Protein AF-A0A9W7XGB7-F1 (afdb_monomer)

Sequence (335 aa):
MNIAQPVNSKVTGVSFTFYDPSEVRRMSVKQVVNPVLLDSLGNPTKGGLYDPAMGPFTKNHLCGTCSLSYFNCPGHFGHIELPTPVVNPMMFDALYRFLQGCCPYCHKFTFNRVTAARFIAKFRLLEYGLVKEANDLDDLLPKTQSTITDPETGEVIMAIDDNHGIDSDEDMGDEAKEVVERVGQDIDGGKKAGTESSDQYIDRINRFVEKKLSTVERSTYKVTMVNDARRQLIKSLISRSRNQSCQNCRGPVPKLRRDGYLKIFREPLTRKQQAVQQSKGLSYADVLHLDMAQFVKQSKEKQQQQQKQKQKQQDELSSDDSDSESSEDEDMEES

Secondary structure (DSSP, 8-state):
--TTS------------PPPHHHHHHH-SEE------B-TTSPBPTTSTT-GGG--SSTTPPPTTT---TTT-----EE---SS----GGGHHHHHHHHHHB-TTT-SBSS-HHHHHHHHHHHHHHHTT-HHHHHTHHHHS-----EEE-TTT--EEEE--TTS-S--TT---HHHHHHHHHHTT--SS---TT---HHHHHHHHHHHHHHHHTTS----S--HHHHHHHHHHHHHHHHHH--SB-TTT-PBPPPEEEETTTEEEEPPPPHHHHHHHHHTT-----HHHHHHHHHHHHHHHHHHHHHHHHHHHHHHHHSSSSS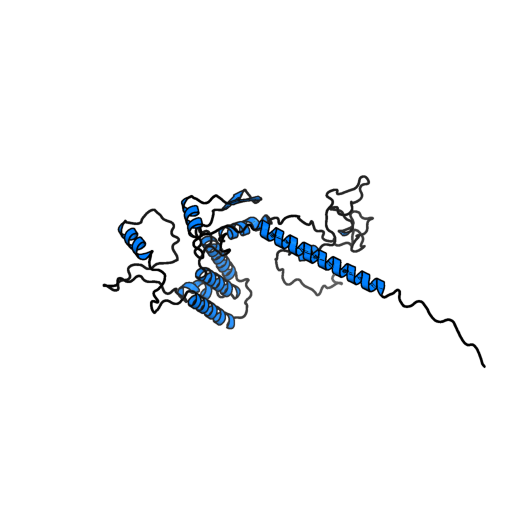------------

Mean predicted aligned error: 14.89 Å

Structure (mmCIF, N/CA/C/O backbone):
data_AF-A0A9W7XGB7-F1
#
_entry.id   AF-A0A9W7XGB7-F1
#
loop_
_atom_site.group_PDB
_atom_site.id
_atom_site.type_symbol
_atom_site.label_atom_id
_atom_site.label_alt_id
_atom_site.label_comp_id
_atom_site.label_asym_id
_atom_site.label_entity_id
_atom_site.label_seq_id
_atom_site.pdbx_PDB_ins_code
_atom_site.Cartn_x
_atom_site.Cartn_y
_atom_site.Cartn_z
_atom_site.occupancy
_atom_site.B_iso_or_equiv
_atom_site.auth_seq_id
_atom_site.auth_comp_id
_atom_site.auth_asym_id
_atom_site.auth_atom_id
_atom_site.pdbx_PDB_model_num
ATOM 1 N N . MET A 1 1 ? 17.969 22.332 -26.485 1.00 74.38 1 MET A N 1
ATOM 2 C CA . MET A 1 1 ? 16.561 22.778 -26.556 1.00 74.38 1 MET A CA 1
ATOM 3 C C . MET A 1 1 ? 16.412 23.537 -27.864 1.00 74.38 1 MET A C 1
ATOM 5 O O . MET A 1 1 ? 17.122 24.515 -28.048 1.00 74.38 1 MET A O 1
ATOM 9 N N . ASN A 1 2 ? 15.627 23.018 -28.808 1.00 90.56 2 ASN A N 1
ATOM 10 C CA . ASN A 1 2 ? 15.510 23.592 -30.149 1.00 90.56 2 ASN A CA 1
ATOM 11 C C . ASN A 1 2 ? 14.294 24.527 -30.200 1.00 90.56 2 ASN A C 1
ATOM 13 O O . ASN A 1 2 ? 13.165 24.057 -30.111 1.00 90.56 2 ASN A O 1
ATOM 17 N N . ILE A 1 3 ? 14.522 25.835 -30.341 1.00 92.81 3 ILE A N 1
ATOM 18 C CA . ILE A 1 3 ? 13.448 26.842 -30.395 1.00 92.81 3 ILE A CA 1
ATOM 19 C C . ILE A 1 3 ? 12.524 26.675 -31.611 1.00 92.81 3 ILE A C 1
ATOM 21 O O . ILE A 1 3 ? 11.385 27.123 -31.570 1.00 92.81 3 ILE A O 1
ATOM 25 N N . ALA A 1 4 ? 12.985 25.993 -32.666 1.00 95.81 4 ALA A N 1
ATOM 26 C CA . ALA A 1 4 ? 12.184 25.705 -33.854 1.00 95.81 4 ALA A CA 1
ATOM 27 C C . ALA A 1 4 ? 11.207 24.528 -33.662 1.00 95.81 4 ALA A C 1
ATOM 29 O O . ALA A 1 4 ? 10.370 24.284 -34.525 1.00 95.81 4 ALA A O 1
ATOM 30 N N . GLN A 1 5 ? 11.304 23.789 -32.550 1.00 93.06 5 GLN A N 1
ATOM 31 C CA . GLN A 1 5 ? 10.426 22.661 -32.229 1.00 93.06 5 GLN A CA 1
ATOM 32 C C . GLN A 1 5 ? 9.762 22.875 -30.860 1.00 93.06 5 GLN A C 1
ATOM 34 O O . GLN A 1 5 ? 10.231 22.335 -29.852 1.00 93.06 5 GLN A O 1
ATOM 39 N N . PRO A 1 6 ? 8.684 23.680 -30.793 1.00 93.69 6 PRO A N 1
ATOM 40 C CA . PRO A 1 6 ? 7.951 23.883 -29.551 1.00 93.69 6 PRO A CA 1
ATOM 41 C C . PRO A 1 6 ? 7.187 22.611 -29.152 1.00 93.69 6 PRO A C 1
ATOM 43 O O . PRO A 1 6 ? 6.547 21.963 -29.979 1.00 93.69 6 PRO A O 1
ATOM 46 N N . VAL A 1 7 ? 7.230 22.266 -27.863 1.00 93.69 7 VAL A N 1
ATOM 47 C CA . VAL A 1 7 ? 6.447 21.165 -27.282 1.00 93.69 7 VAL A CA 1
ATOM 48 C C . VAL A 1 7 ? 5.264 21.763 -26.526 1.00 93.69 7 VAL A C 1
ATOM 50 O O . VAL A 1 7 ? 5.452 22.451 -25.525 1.00 93.69 7 VAL A O 1
ATOM 53 N N . ASN A 1 8 ? 4.046 21.495 -26.998 1.00 93.50 8 ASN A N 1
ATOM 54 C CA . ASN A 1 8 ? 2.818 22.054 -26.415 1.00 93.50 8 ASN A CA 1
ATOM 55 C C . ASN A 1 8 ? 2.364 21.315 -25.146 1.00 93.50 8 ASN A C 1
ATOM 57 O O . ASN A 1 8 ? 1.664 21.876 -24.305 1.00 93.50 8 ASN A O 1
ATOM 61 N N . SER A 1 9 ? 2.755 20.049 -24.997 1.00 95.00 9 SER A N 1
ATOM 62 C CA . SER A 1 9 ? 2.400 19.233 -23.838 1.00 95.00 9 SER A CA 1
ATOM 63 C C . SER A 1 9 ? 3.354 19.492 -22.675 1.00 95.00 9 SER A C 1
ATOM 65 O O . SER A 1 9 ? 4.572 19.405 -22.820 1.00 95.00 9 SER A O 1
ATOM 67 N N . LYS A 1 10 ? 2.794 19.752 -21.490 1.00 94.62 10 LYS A N 1
ATOM 68 C CA . LYS A 1 10 ? 3.550 19.924 -20.246 1.00 94.62 10 LYS A CA 1
ATOM 69 C C . LYS A 1 10 ? 3.052 18.951 -19.185 1.00 94.62 10 LYS A C 1
ATOM 71 O O . LYS A 1 10 ? 1.851 18.811 -18.976 1.00 94.62 10 LYS A O 1
ATOM 76 N N . VAL A 1 11 ? 3.986 18.329 -18.470 1.00 95.31 11 VAL A N 1
ATOM 77 C CA . VAL A 1 11 ? 3.676 17.507 -17.294 1.00 95.31 11 VAL A CA 1
ATOM 78 C C . VAL A 1 11 ? 3.204 18.419 -16.158 1.00 95.31 11 VAL A C 1
ATOM 80 O O . VAL A 1 11 ? 3.945 19.293 -15.707 1.00 95.31 11 VAL A O 1
ATOM 83 N N . THR A 1 12 ? 1.961 18.235 -15.707 1.00 94.81 12 THR A N 1
ATOM 84 C CA . THR A 1 12 ? 1.329 19.042 -14.644 1.00 94.81 12 THR A CA 1
ATOM 85 C C . THR A 1 12 ? 1.475 18.421 -13.255 1.00 94.81 12 THR A C 1
ATOM 87 O O . THR A 1 12 ? 1.515 19.136 -12.255 1.00 94.81 12 THR A O 1
ATOM 90 N N . GLY A 1 13 ? 1.587 17.096 -13.175 1.00 92.25 13 GLY A N 1
ATOM 91 C CA . GLY A 1 13 ? 1.724 16.362 -11.926 1.00 92.25 13 GLY A CA 1
ATOM 92 C C . GLY A 1 13 ? 2.141 14.915 -12.158 1.00 92.25 13 GLY A C 1
ATOM 93 O O . GLY A 1 13 ? 2.096 14.415 -13.278 1.00 92.25 13 GLY A O 1
ATOM 94 N N . VAL A 1 14 ? 2.555 14.256 -11.077 1.00 93.12 14 VAL A N 1
ATOM 95 C CA . VAL A 1 14 ? 2.961 12.847 -11.068 1.00 93.12 14 VAL A CA 1
ATOM 96 C C . VAL A 1 14 ? 2.233 12.145 -9.926 1.00 93.12 14 VAL A C 1
ATOM 98 O O . VAL A 1 14 ? 2.192 12.657 -8.803 1.00 93.12 14 VAL A O 1
ATOM 101 N N . SER A 1 15 ? 1.648 10.987 -10.217 1.00 92.75 15 SER A N 1
ATOM 102 C CA . SER A 1 15 ? 1.027 10.095 -9.237 1.00 92.75 15 SER A CA 1
ATOM 103 C C . SER A 1 15 ? 1.918 8.885 -8.990 1.00 92.75 15 SER A C 1
ATOM 105 O O . SER A 1 15 ? 2.445 8.301 -9.934 1.00 92.75 15 SER A O 1
ATOM 107 N N . PHE A 1 16 ? 2.044 8.483 -7.729 1.00 93.31 16 PHE A N 1
ATOM 108 C CA . PHE A 1 16 ? 2.793 7.292 -7.341 1.00 93.31 16 PHE A CA 1
ATOM 109 C C . PHE A 1 16 ? 1.816 6.164 -7.019 1.00 93.31 16 PHE A C 1
ATOM 111 O O . PHE A 1 16 ? 0.900 6.347 -6.217 1.00 93.31 16 PHE A O 1
ATOM 118 N N . THR A 1 17 ? 2.026 5.006 -7.635 1.00 93.56 17 THR A N 1
ATOM 119 C CA . THR A 1 17 ? 1.291 3.767 -7.373 1.00 93.56 17 THR A CA 1
ATOM 120 C C . THR A 1 17 ? 2.238 2.578 -7.511 1.00 93.56 17 THR A C 1
ATOM 122 O O . THR A 1 17 ? 3.344 2.716 -8.037 1.00 93.56 17 THR A O 1
ATOM 125 N N . PHE A 1 18 ? 1.815 1.417 -7.021 1.00 91.94 18 PHE A N 1
ATOM 126 C CA . PHE A 1 18 ? 2.471 0.150 -7.325 1.00 91.94 18 PHE A CA 1
ATOM 127 C C . PHE A 1 18 ? 1.935 -0.397 -8.643 1.00 91.94 18 PHE A C 1
ATOM 129 O O . PHE A 1 18 ? 0.762 -0.191 -8.954 1.00 91.94 18 PHE A O 1
ATOM 136 N N . TYR A 1 19 ? 2.790 -1.096 -9.386 1.00 93.38 19 TYR A N 1
ATOM 137 C CA . TYR A 1 19 ? 2.362 -1.837 -10.563 1.00 93.38 19 TYR A CA 1
ATOM 138 C C . TYR A 1 19 ? 1.625 -3.106 -10.152 1.00 93.38 19 TYR A C 1
ATOM 140 O O . TYR A 1 19 ? 2.116 -3.876 -9.322 1.00 93.38 19 TYR A O 1
ATOM 148 N N . ASP A 1 20 ? 0.479 -3.346 -10.777 1.00 92.94 20 ASP A N 1
ATOM 149 C CA . ASP A 1 20 ? -0.200 -4.634 -10.693 1.00 92.94 20 ASP A CA 1
ATOM 150 C C . ASP A 1 20 ? 0.526 -5.685 -11.563 1.00 92.94 20 ASP A C 1
ATOM 152 O O . ASP A 1 20 ? 1.057 -5.342 -12.628 1.00 92.94 20 ASP A O 1
ATOM 156 N N . PRO A 1 21 ? 0.544 -6.984 -11.198 1.00 91.81 21 PRO A N 1
ATOM 157 C CA . PRO A 1 21 ? 1.151 -8.016 -12.038 1.00 91.81 21 PRO A CA 1
ATOM 158 C C . PRO A 1 21 ? 0.598 -8.050 -13.470 1.00 91.81 21 PRO A C 1
ATOM 160 O O . PRO A 1 21 ? 1.315 -8.401 -14.405 1.00 91.81 21 PRO A O 1
ATOM 163 N N . SER A 1 22 ? -0.671 -7.685 -13.678 1.00 92.88 22 SER A N 1
ATOM 164 C CA . SER A 1 22 ? -1.247 -7.582 -15.021 1.00 92.88 22 SER A CA 1
ATOM 165 C C . SER A 1 22 ? -0.679 -6.401 -15.815 1.00 92.88 22 SER A C 1
ATOM 167 O O . SER A 1 22 ? -0.464 -6.531 -17.017 1.00 92.88 22 SER A O 1
ATOM 169 N N . GLU A 1 23 ? -0.401 -5.268 -15.165 1.00 94.31 23 GLU A N 1
ATOM 170 C CA . GLU A 1 23 ? 0.210 -4.090 -15.792 1.00 94.31 23 GLU A CA 1
ATOM 171 C C . GLU A 1 23 ? 1.635 -4.384 -16.235 1.00 94.31 23 GLU A C 1
ATOM 173 O O . GLU A 1 23 ? 1.988 -4.104 -17.379 1.00 94.31 23 GLU A O 1
ATOM 178 N N . VAL A 1 24 ? 2.430 -5.016 -15.367 1.00 95.75 24 VAL A N 1
ATOM 179 C CA . VAL A 1 24 ? 3.809 -5.409 -15.688 1.00 95.75 24 VAL A CA 1
ATOM 180 C C . VAL A 1 24 ? 3.841 -6.310 -16.921 1.00 95.75 24 VAL A C 1
ATOM 182 O O . VAL A 1 24 ? 4.621 -6.063 -17.838 1.00 95.75 24 VAL A O 1
ATOM 185 N N . ARG A 1 25 ? 2.954 -7.312 -16.994 1.00 94.94 25 ARG A N 1
ATOM 186 C CA . ARG A 1 25 ? 2.873 -8.212 -18.156 1.00 94.94 25 ARG A CA 1
ATOM 187 C C . ARG A 1 25 ? 2.420 -7.500 -19.432 1.00 94.94 25 ARG A C 1
ATOM 189 O O . ARG A 1 25 ? 2.899 -7.856 -20.498 1.00 94.94 25 ARG A O 1
ATOM 196 N N . ARG A 1 26 ? 1.540 -6.493 -19.339 1.00 95.75 26 ARG A N 1
ATOM 197 C CA . ARG A 1 26 ? 1.114 -5.687 -20.501 1.00 95.75 26 ARG A CA 1
ATOM 198 C C . ARG A 1 26 ? 2.209 -4.757 -21.018 1.00 95.75 26 ARG A C 1
ATOM 200 O O . ARG A 1 26 ? 2.313 -4.564 -22.221 1.00 95.75 26 ARG A O 1
ATOM 207 N N . MET A 1 27 ? 2.994 -4.160 -20.124 1.00 94.50 27 MET A N 1
ATOM 208 C CA . MET A 1 27 ? 4.107 -3.281 -20.505 1.00 94.50 27 MET A CA 1
ATOM 209 C C . MET A 1 27 ? 5.332 -4.064 -20.981 1.00 94.50 27 MET A C 1
ATOM 211 O O . MET A 1 27 ? 6.194 -3.510 -21.662 1.00 94.50 27 MET A O 1
ATOM 215 N N . SER A 1 28 ? 5.440 -5.330 -20.580 1.00 96.69 28 SER A N 1
ATOM 216 C CA . SER A 1 28 ? 6.591 -6.152 -20.895 1.00 96.69 28 SER A CA 1
ATOM 217 C C . SER A 1 28 ? 6.509 -6.759 -22.291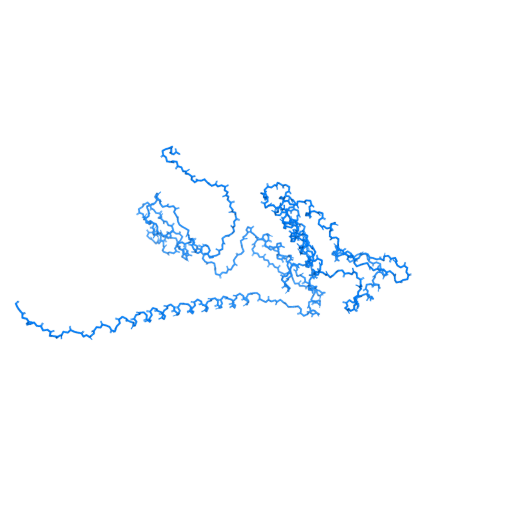 1.00 96.69 28 SER A C 1
ATOM 219 O O . SER A 1 28 ? 5.508 -7.357 -22.670 1.00 96.69 28 SER A O 1
ATOM 221 N N . VAL A 1 29 ? 7.616 -6.680 -23.027 1.00 96.12 29 VAL A N 1
ATOM 222 C CA . VAL A 1 29 ? 7.751 -7.288 -24.360 1.00 96.12 29 VAL A CA 1
ATOM 223 C C . VAL A 1 29 ? 8.246 -8.733 -24.302 1.00 96.12 29 VAL A C 1
ATOM 225 O O . VAL A 1 29 ? 8.062 -9.498 -25.247 1.00 96.12 29 VAL A O 1
ATOM 228 N N . LYS A 1 30 ? 8.904 -9.122 -23.202 1.00 95.38 30 LYS A N 1
ATOM 229 C CA . LYS A 1 30 ? 9.558 -10.424 -23.070 1.00 95.38 30 LYS A CA 1
ATOM 230 C C . LYS A 1 30 ? 9.637 -10.880 -21.617 1.00 95.38 30 LYS A C 1
ATOM 232 O O . LYS A 1 30 ? 10.024 -10.118 -20.733 1.00 95.38 30 LYS A O 1
ATOM 237 N N . GLN A 1 31 ? 9.329 -12.154 -21.392 1.00 96.56 31 GLN A N 1
ATOM 238 C CA . GLN A 1 31 ? 9.635 -12.833 -20.138 1.00 96.56 31 GLN A CA 1
ATOM 239 C C . GLN A 1 31 ? 11.090 -13.319 -20.155 1.00 96.56 31 GLN A C 1
ATOM 241 O O . GLN A 1 31 ? 11.490 -14.052 -21.064 1.00 96.56 31 GLN A O 1
ATOM 246 N N . VAL A 1 32 ? 11.868 -12.930 -19.146 1.00 96.44 32 VAL A N 1
ATOM 247 C CA . VAL A 1 32 ? 13.244 -13.396 -18.947 1.00 96.44 32 VAL A CA 1
ATOM 248 C C . VAL A 1 32 ? 13.204 -14.686 -18.134 1.00 96.44 32 VAL A C 1
ATOM 250 O O . VAL A 1 32 ? 12.675 -14.717 -17.023 1.00 96.44 32 VAL A O 1
ATOM 253 N N . VAL A 1 33 ? 13.742 -15.756 -18.713 1.00 96.44 33 VAL A N 1
ATOM 254 C CA . VAL A 1 33 ? 13.712 -17.116 -18.144 1.00 96.44 33 VAL A CA 1
ATOM 255 C C . VAL A 1 33 ? 15.116 -17.716 -18.081 1.00 96.44 33 VAL A C 1
ATOM 257 O O . VAL A 1 33 ? 15.422 -18.483 -17.172 1.00 96.44 33 VAL A O 1
ATOM 260 N N . ASN A 1 34 ? 15.983 -17.362 -19.029 1.00 94.69 34 ASN A N 1
ATOM 261 C CA . ASN A 1 34 ? 17.332 -17.895 -19.118 1.00 94.69 34 ASN A CA 1
ATOM 262 C C . ASN A 1 34 ? 18.302 -17.056 -18.261 1.00 94.69 34 ASN A C 1
ATOM 264 O O . ASN A 1 34 ? 18.441 -15.858 -18.509 1.00 94.69 34 ASN A O 1
ATOM 268 N N . PRO A 1 35 ? 19.009 -17.649 -17.282 1.00 94.62 35 PRO A N 1
ATOM 269 C CA . PRO A 1 35 ? 20.016 -16.928 -16.506 1.00 94.62 35 PRO A CA 1
ATOM 270 C C . PRO A 1 35 ? 21.319 -16.687 -17.286 1.00 94.62 35 PRO A C 1
ATOM 272 O O . PRO A 1 35 ? 22.110 -15.827 -16.903 1.00 94.62 35 PRO A O 1
ATOM 275 N N . VAL A 1 36 ? 21.571 -17.441 -18.361 1.00 94.75 36 VAL A N 1
ATOM 276 C CA . VAL A 1 36 ? 22.793 -17.311 -19.163 1.00 94.75 36 VAL A CA 1
ATOM 277 C C . VAL A 1 36 ? 22.706 -16.052 -20.017 1.00 94.75 36 VAL A C 1
ATOM 279 O O . VAL A 1 36 ? 21.773 -15.899 -20.798 1.00 94.75 36 VAL A O 1
ATOM 282 N N . LEU A 1 37 ? 23.684 -15.153 -19.892 1.00 93.12 37 LEU A N 1
ATOM 283 C CA . LEU A 1 37 ? 23.661 -13.846 -20.560 1.00 93.12 37 LEU A CA 1
ATOM 284 C C . LEU A 1 37 ? 24.044 -13.931 -22.043 1.00 93.12 37 LEU A C 1
ATOM 286 O O . LEU A 1 37 ? 23.304 -13.451 -22.902 1.00 93.12 37 LEU A O 1
ATOM 290 N N . LEU A 1 38 ? 25.195 -14.544 -22.329 1.00 94.38 38 LEU A N 1
ATOM 291 C CA . LEU A 1 38 ? 25.786 -14.654 -23.662 1.00 94.38 38 LEU A CA 1
ATOM 292 C C . LEU A 1 38 ? 26.095 -16.119 -23.981 1.00 94.38 38 LEU A C 1
ATOM 294 O O . LEU A 1 38 ? 26.390 -16.906 -23.079 1.00 94.38 38 LEU A O 1
ATOM 298 N N . ASP A 1 39 ? 26.020 -16.478 -25.258 1.00 92.94 39 ASP A N 1
ATOM 299 C CA . ASP A 1 39 ? 26.491 -17.767 -25.758 1.00 92.94 39 ASP A CA 1
ATOM 300 C C . ASP A 1 39 ? 28.033 -17.817 -25.835 1.00 92.94 39 ASP A C 1
ATOM 302 O O . ASP A 1 39 ? 28.734 -16.837 -25.569 1.00 92.94 39 ASP A O 1
ATOM 306 N N . SER A 1 40 ? 28.586 -18.971 -26.217 1.00 94.94 40 SER A N 1
ATOM 307 C CA . SER A 1 40 ? 30.037 -19.158 -26.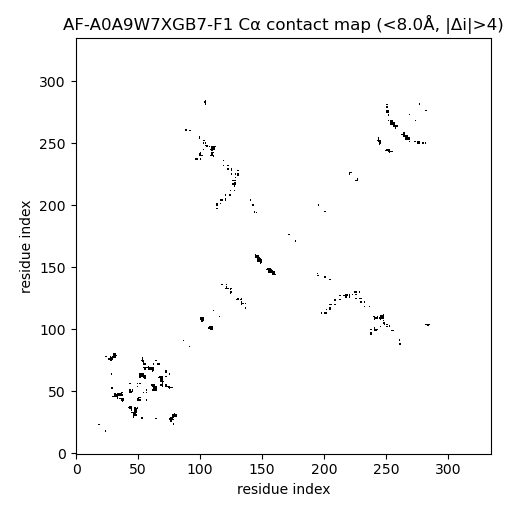371 1.00 94.94 40 SER A CA 1
ATOM 308 C C . SER A 1 40 ? 30.672 -18.284 -27.461 1.00 94.94 40 SER A C 1
ATOM 310 O O . SER A 1 40 ? 31.891 -18.150 -27.492 1.00 94.94 40 SER A O 1
ATOM 312 N N . LEU A 1 41 ? 29.866 -17.704 -28.353 1.00 91.94 41 LEU A N 1
ATOM 313 C CA . LEU A 1 41 ? 30.293 -16.821 -29.438 1.00 91.94 41 LEU A CA 1
ATOM 314 C C . LEU A 1 41 ? 30.154 -15.334 -29.057 1.00 91.94 41 LEU A C 1
ATOM 316 O O . LEU A 1 41 ? 30.491 -14.466 -29.859 1.00 91.94 41 LEU A O 1
ATOM 320 N N . GLY A 1 42 ? 29.679 -15.034 -27.844 1.00 90.12 42 GLY A N 1
ATOM 321 C CA . GLY A 1 42 ? 29.467 -13.676 -27.348 1.00 90.12 42 GLY A CA 1
ATOM 322 C C . GLY A 1 42 ? 28.148 -13.033 -27.789 1.00 90.12 42 GLY A C 1
ATOM 323 O O . GLY A 1 42 ? 27.968 -11.835 -27.574 1.00 90.12 42 GLY A O 1
ATOM 324 N N . ASN A 1 43 ? 27.217 -13.789 -28.379 1.00 90.88 43 ASN A N 1
ATOM 325 C CA . ASN A 1 43 ? 25.899 -13.280 -28.752 1.00 90.88 43 ASN A CA 1
ATOM 326 C C . ASN A 1 43 ? 24.913 -13.372 -27.580 1.00 90.88 43 ASN A C 1
ATOM 328 O O . ASN A 1 43 ? 24.972 -14.322 -26.795 1.00 90.88 43 ASN A O 1
ATOM 332 N N . PRO A 1 44 ? 23.944 -12.446 -27.480 1.00 93.38 44 PRO A N 1
ATOM 333 C CA . PRO A 1 44 ? 22.879 -12.545 -26.492 1.00 93.38 44 PRO A CA 1
ATOM 334 C C . PRO A 1 44 ? 22.044 -13.816 -26.635 1.00 93.38 44 PRO A C 1
ATOM 336 O O . PRO A 1 44 ? 21.580 -14.158 -27.727 1.00 93.38 44 PRO A O 1
ATOM 339 N N . THR A 1 45 ? 21.800 -14.500 -25.518 1.00 92.44 45 THR A N 1
ATOM 340 C CA . THR A 1 45 ? 20.925 -15.675 -25.513 1.00 92.44 45 THR A CA 1
ATOM 341 C C . THR A 1 45 ? 19.450 -15.267 -25.612 1.00 92.44 45 THR A C 1
ATOM 343 O O . THR A 1 45 ? 19.015 -14.232 -25.095 1.00 92.44 45 THR A O 1
ATOM 346 N N . LYS A 1 46 ? 18.634 -16.112 -26.252 1.00 90.56 46 LYS A N 1
ATOM 347 C CA . LYS A 1 46 ? 17.175 -15.929 -26.274 1.00 90.56 46 LYS A CA 1
ATOM 348 C C . LYS A 1 46 ? 16.596 -16.155 -24.876 1.00 90.56 46 LYS A C 1
ATOM 350 O O . LYS A 1 46 ? 16.937 -17.130 -24.207 1.00 90.56 46 LYS A O 1
ATOM 355 N N . GLY A 1 47 ? 15.697 -15.270 -24.453 1.00 91.88 47 GLY A N 1
ATOM 356 C CA . GLY A 1 47 ? 15.083 -15.291 -23.125 1.00 91.88 47 GLY A CA 1
ATOM 357 C C . GLY A 1 47 ? 16.039 -14.934 -21.985 1.00 91.88 47 GLY A C 1
ATOM 358 O O . GLY A 1 47 ? 15.658 -15.118 -20.828 1.00 91.88 47 GLY A O 1
ATOM 359 N N . GLY A 1 48 ? 17.254 -14.472 -22.299 1.00 93.81 48 GLY A N 1
ATOM 360 C CA . GLY A 1 48 ? 18.227 -13.958 -21.340 1.00 93.81 48 GLY A CA 1
ATOM 361 C C . GLY A 1 48 ? 18.040 -12.471 -21.048 1.00 93.81 48 GLY A C 1
ATOM 362 O O . GLY A 1 48 ? 17.148 -11.811 -21.582 1.00 93.81 48 GLY A O 1
ATOM 363 N N . LEU A 1 49 ? 18.907 -11.916 -20.201 1.00 94.75 49 LEU A N 1
ATOM 364 C CA . LEU A 1 49 ? 18.833 -10.501 -19.817 1.00 94.75 49 LEU A CA 1
ATOM 365 C C . LEU A 1 49 ? 19.155 -9.537 -20.975 1.00 94.75 49 LEU A C 1
ATOM 367 O O . LEU A 1 49 ? 18.669 -8.412 -20.980 1.00 94.75 49 LEU A O 1
ATOM 371 N N . TYR A 1 50 ? 19.945 -9.977 -21.958 1.00 94.50 50 TYR A N 1
ATOM 372 C CA . TYR A 1 50 ? 20.289 -9.197 -23.154 1.00 94.50 50 TYR A CA 1
ATOM 373 C C . TYR A 1 50 ? 19.441 -9.565 -24.381 1.00 94.50 50 TYR A C 1
ATOM 375 O O . TYR A 1 50 ? 19.866 -9.330 -25.511 1.00 94.50 50 TYR A O 1
ATOM 383 N N . ASP A 1 51 ? 18.254 -10.153 -24.184 1.00 95.12 51 ASP A N 1
ATOM 384 C CA . ASP A 1 51 ? 17.378 -10.541 -25.294 1.00 95.12 51 ASP A CA 1
ATOM 385 C C . ASP A 1 51 ? 17.121 -9.345 -26.245 1.00 95.12 51 ASP A C 1
ATOM 387 O O . ASP A 1 51 ? 16.691 -8.280 -25.781 1.00 95.12 51 ASP A O 1
ATOM 391 N N . PRO A 1 52 ? 17.334 -9.504 -27.570 1.00 93.44 52 PRO A N 1
ATOM 392 C CA . PRO A 1 52 ? 17.168 -8.428 -28.549 1.00 93.44 52 PRO A CA 1
ATOM 393 C C . PRO A 1 52 ? 15.790 -7.752 -28.544 1.00 93.44 52 PRO A C 1
ATOM 395 O O . PRO A 1 52 ? 15.667 -6.605 -28.982 1.00 93.44 52 PRO A O 1
ATOM 398 N N . ALA A 1 53 ? 14.741 -8.426 -28.054 1.00 94.19 53 ALA A N 1
ATOM 399 C CA . ALA A 1 53 ? 13.410 -7.841 -27.910 1.00 94.19 53 ALA A CA 1
ATOM 400 C C . ALA A 1 53 ? 13.395 -6.649 -26.935 1.00 94.19 53 ALA A C 1
ATOM 402 O O . ALA A 1 53 ? 12.646 -5.695 -27.146 1.00 94.19 53 ALA A O 1
ATOM 403 N N . MET A 1 54 ? 14.239 -6.656 -25.900 1.00 95.25 54 MET A N 1
ATOM 404 C CA . MET A 1 54 ? 14.321 -5.563 -24.920 1.00 95.25 54 MET A CA 1
ATOM 405 C C . MET A 1 54 ? 15.182 -4.386 -25.402 1.00 95.25 54 MET A C 1
ATOM 407 O O . MET A 1 54 ? 15.116 -3.292 -24.843 1.00 95.25 54 MET A O 1
ATOM 411 N N . GLY A 1 55 ? 15.956 -4.585 -26.468 1.00 94.62 55 GLY A N 1
ATOM 412 C CA . GLY A 1 55 ? 16.808 -3.569 -27.070 1.00 94.62 55 GLY A CA 1
ATOM 413 C C . GLY A 1 55 ? 18.022 -4.183 -27.772 1.00 94.62 55 GLY A C 1
ATOM 414 O O . GLY A 1 55 ? 18.359 -5.342 -27.537 1.00 94.62 55 GLY A O 1
ATOM 415 N N . PRO A 1 56 ? 18.691 -3.426 -28.651 1.00 94.06 56 PRO A N 1
ATOM 416 C CA . PRO A 1 56 ? 19.913 -3.881 -29.301 1.00 94.06 56 PRO A CA 1
ATOM 417 C C . PRO A 1 56 ? 21.088 -3.874 -28.311 1.00 94.06 56 PRO A C 1
ATOM 419 O O . PRO A 1 56 ? 21.352 -2.869 -27.656 1.00 94.06 56 PRO A O 1
ATOM 422 N N . PHE A 1 57 ? 21.824 -4.984 -28.230 1.00 89.94 57 PHE A N 1
ATOM 423 C CA . PHE A 1 57 ? 22.999 -5.110 -27.356 1.00 89.94 57 PHE A CA 1
ATOM 424 C C . PHE A 1 57 ? 24.212 -4.314 -27.871 1.00 89.94 57 PHE A C 1
ATOM 426 O O . PHE A 1 57 ? 24.941 -3.692 -27.102 1.00 89.94 57 PHE A O 1
ATOM 433 N N . THR A 1 58 ? 24.409 -4.294 -29.188 1.00 89.69 58 THR A N 1
ATOM 434 C CA . THR A 1 58 ? 25.564 -3.676 -29.859 1.00 89.69 58 THR A CA 1
ATOM 435 C C . THR A 1 58 ? 25.103 -2.815 -31.035 1.00 89.69 58 THR A C 1
ATOM 437 O O . THR A 1 58 ? 24.014 -3.010 -31.571 1.00 89.69 58 THR A O 1
ATOM 440 N N . LYS A 1 59 ? 25.950 -1.873 -31.479 1.00 90.56 59 LYS A N 1
ATOM 441 C CA . LYS A 1 59 ? 25.627 -0.881 -32.531 1.00 90.56 59 LYS A CA 1
ATOM 442 C C . LYS A 1 59 ? 25.133 -1.482 -33.852 1.00 90.56 59 LYS A C 1
ATOM 444 O O . LYS A 1 59 ? 24.366 -0.833 -34.555 1.00 90.56 59 LYS A O 1
ATOM 449 N N . ASN A 1 60 ? 25.578 -2.697 -34.168 1.00 89.56 60 ASN A N 1
ATOM 450 C CA . ASN A 1 60 ? 25.258 -3.391 -35.416 1.00 89.56 60 ASN A CA 1
ATOM 451 C C . ASN A 1 60 ? 23.967 -4.217 -35.332 1.00 89.56 60 ASN A C 1
ATOM 453 O O . ASN A 1 60 ? 23.524 -4.748 -36.346 1.00 89.56 60 ASN A O 1
ATOM 457 N N . HIS A 1 61 ? 23.370 -4.348 -34.145 1.00 89.50 61 HIS A N 1
ATOM 458 C CA . HIS A 1 61 ? 22.121 -5.077 -33.969 1.00 89.50 61 HIS A CA 1
ATOM 459 C C . HIS A 1 61 ? 20.935 -4.120 -33.965 1.00 89.50 61 HIS A C 1
ATOM 461 O O . HIS A 1 61 ? 21.022 -2.970 -33.528 1.00 89.50 61 HIS A O 1
ATOM 467 N N . LEU A 1 62 ? 19.808 -4.634 -34.443 1.00 93.75 62 LEU A N 1
ATOM 468 C CA . LEU A 1 62 ? 18.520 -3.958 -34.408 1.00 93.75 62 LEU A CA 1
ATOM 469 C C . LEU A 1 62 ? 17.693 -4.494 -33.241 1.00 93.75 62 LEU A C 1
ATOM 471 O O . LEU A 1 62 ? 17.853 -5.643 -32.825 1.00 93.75 62 LEU A O 1
ATOM 475 N N . CYS A 1 63 ? 16.802 -3.660 -32.715 1.00 95.19 63 CYS A N 1
ATOM 476 C CA . CYS A 1 63 ? 15.854 -4.100 -31.703 1.00 95.19 63 CYS A CA 1
ATOM 477 C C . CYS A 1 63 ? 14.856 -5.112 -32.287 1.00 95.19 63 CYS A C 1
ATOM 479 O O . CYS A 1 63 ? 14.262 -4.865 -33.333 1.00 95.19 63 CYS A O 1
ATOM 481 N N . GLY A 1 64 ? 14.594 -6.206 -31.573 1.00 92.94 64 GLY A N 1
ATOM 482 C CA . GLY A 1 64 ? 13.578 -7.189 -31.959 1.00 92.94 64 GLY A CA 1
ATOM 483 C C . GLY A 1 64 ? 12.133 -6.683 -31.853 1.00 92.94 64 GLY A C 1
ATOM 484 O O . GLY A 1 64 ? 11.253 -7.293 -32.447 1.00 92.94 64 GLY A O 1
ATOM 485 N N . THR A 1 65 ? 11.886 -5.585 -31.126 1.00 95.12 65 THR A N 1
ATOM 486 C CA . THR A 1 65 ? 10.536 -5.027 -30.917 1.00 95.12 65 THR A CA 1
ATOM 487 C C . THR A 1 65 ? 10.264 -3.809 -31.798 1.00 95.12 65 THR A C 1
ATOM 489 O O . THR A 1 65 ? 9.306 -3.811 -32.560 1.00 95.12 65 THR A O 1
ATOM 492 N N . CYS A 1 66 ? 11.082 -2.754 -31.703 1.00 95.44 66 CYS A N 1
ATOM 493 C CA . CYS A 1 66 ? 10.869 -1.529 -32.485 1.00 95.44 66 CYS A CA 1
ATOM 494 C C . CYS A 1 66 ? 11.657 -1.481 -33.801 1.00 95.44 66 CYS A C 1
ATOM 496 O O . CYS A 1 66 ? 11.500 -0.526 -34.556 1.00 95.44 66 CYS A O 1
ATOM 498 N N . SER A 1 67 ? 12.542 -2.454 -34.056 1.00 94.88 67 SER A N 1
ATOM 499 C CA . SER A 1 67 ? 13.417 -2.504 -35.243 1.00 94.88 67 SER A CA 1
ATOM 500 C C . SER A 1 67 ? 14.309 -1.273 -35.453 1.00 94.88 67 SER A C 1
ATOM 502 O O . SER A 1 67 ? 14.935 -1.127 -36.500 1.00 94.88 67 SER A O 1
ATOM 504 N N . LEU A 1 68 ? 14.424 -0.406 -34.443 1.00 95.25 68 LEU A N 1
ATOM 505 C CA . LEU A 1 68 ? 15.323 0.740 -34.455 1.00 95.25 68 LEU A CA 1
ATOM 506 C C . LEU A 1 68 ? 16.759 0.313 -34.127 1.00 95.25 68 LEU A C 1
ATOM 508 O O . LEU A 1 68 ? 17.004 -0.711 -33.478 1.00 95.25 68 LEU A O 1
ATOM 512 N N . SER A 1 69 ? 17.710 1.134 -34.572 1.00 94.75 69 SER A N 1
ATOM 513 C CA . SER A 1 69 ? 19.135 0.984 -34.273 1.00 94.75 69 SER A CA 1
ATOM 514 C C . SER A 1 69 ? 19.456 1.316 -32.812 1.00 94.75 69 SER A C 1
ATOM 516 O O . SER A 1 69 ? 18.641 1.887 -32.084 1.00 94.75 69 SER A O 1
ATOM 518 N N . TYR A 1 70 ? 20.687 1.012 -32.398 1.00 94.25 70 TYR A N 1
ATOM 519 C CA . TYR A 1 70 ? 21.182 1.252 -31.039 1.00 94.25 70 TYR A CA 1
ATOM 520 C C . TYR A 1 70 ? 20.999 2.686 -30.527 1.00 94.25 70 TYR A C 1
ATOM 522 O O . TYR A 1 70 ? 20.684 2.881 -29.360 1.00 94.25 70 TYR A O 1
ATOM 530 N N . PHE A 1 71 ? 21.164 3.692 -31.387 1.00 94.12 71 PHE A N 1
ATOM 531 C CA . PHE A 1 71 ? 21.071 5.096 -30.974 1.00 94.12 71 PHE A CA 1
ATOM 532 C C . PHE A 1 71 ? 19.634 5.616 -30.869 1.00 94.12 71 PHE A C 1
ATOM 534 O O . PHE A 1 71 ? 19.394 6.586 -30.155 1.00 94.12 71 PHE A O 1
ATOM 541 N N . ASN A 1 72 ? 18.691 4.981 -31.568 1.00 95.75 72 ASN A N 1
ATOM 542 C CA . ASN A 1 72 ? 17.318 5.474 -31.690 1.00 95.75 72 ASN A CA 1
ATOM 543 C C . ASN A 1 72 ? 16.323 4.657 -30.857 1.00 95.75 72 ASN A C 1
ATOM 545 O O . ASN A 1 72 ? 15.204 5.108 -30.625 1.00 95.75 72 ASN A O 1
ATOM 549 N N . CYS A 1 73 ? 16.702 3.451 -30.430 1.00 96.00 73 CYS A N 1
ATOM 550 C CA . CYS A 1 73 ? 15.859 2.601 -29.604 1.00 96.00 73 CYS A CA 1
ATOM 551 C C . CYS A 1 73 ? 15.727 3.184 -28.181 1.00 96.00 73 CYS A C 1
ATOM 553 O O . CYS A 1 73 ? 16.745 3.385 -27.518 1.00 96.00 73 CYS A O 1
ATOM 555 N N . PRO A 1 74 ? 14.501 3.403 -27.667 1.00 95.19 74 PRO A N 1
ATOM 556 C CA . PRO A 1 74 ? 14.293 3.863 -26.291 1.00 95.19 74 PRO A CA 1
ATOM 557 C C . PRO A 1 74 ? 14.522 2.762 -25.240 1.00 95.19 74 PRO A C 1
ATOM 559 O O . PRO A 1 74 ? 14.598 3.061 -24.050 1.00 95.19 74 PRO A O 1
ATOM 562 N N . GLY A 1 75 ? 14.614 1.498 -25.668 1.00 95.12 75 GLY A N 1
ATOM 563 C CA . GLY A 1 75 ? 14.593 0.324 -24.799 1.00 95.12 75 GLY A CA 1
ATOM 564 C C . GLY A 1 75 ? 13.170 -0.109 -24.436 1.00 95.12 75 GLY A C 1
ATOM 565 O O . GLY A 1 75 ? 12.231 0.688 -24.438 1.00 95.12 75 GLY A O 1
ATOM 566 N N . HIS A 1 76 ? 13.005 -1.397 -24.137 1.00 96.12 76 HIS A N 1
ATOM 567 C CA . HIS A 1 76 ? 11.714 -1.990 -23.796 1.00 96.12 76 HIS A CA 1
ATOM 568 C C . HIS A 1 76 ? 11.811 -2.834 -22.527 1.00 96.12 76 HIS A C 1
ATOM 570 O O . HIS A 1 76 ? 12.822 -3.484 -22.266 1.00 96.12 76 HIS A O 1
ATOM 576 N N . PHE A 1 77 ? 10.738 -2.848 -21.737 1.00 97.00 77 PHE A N 1
ATOM 577 C CA . PHE A 1 77 ? 10.725 -3.556 -20.463 1.00 97.00 77 PHE A CA 1
ATOM 578 C C . PHE A 1 77 ? 10.572 -5.072 -20.640 1.00 97.00 77 PHE A C 1
ATOM 580 O O . PHE A 1 77 ? 9.699 -5.560 -21.358 1.00 97.00 77 PHE A O 1
ATOM 587 N N . GLY A 1 78 ? 11.385 -5.832 -19.915 1.00 96.25 78 GLY A N 1
ATOM 588 C CA . GLY A 1 78 ? 11.163 -7.252 -19.647 1.00 96.25 78 GLY A CA 1
ATOM 589 C C . GLY A 1 78 ? 10.495 -7.472 -18.293 1.00 96.25 78 GLY A C 1
ATOM 590 O O . GLY A 1 78 ? 10.419 -6.556 -17.473 1.00 96.25 78 GLY A O 1
ATOM 591 N N . HIS A 1 79 ? 10.046 -8.697 -18.036 1.00 97.06 79 HIS A N 1
ATOM 592 C CA . HIS A 1 79 ? 9.637 -9.120 -16.698 1.00 97.06 79 HIS A CA 1
ATOM 593 C C . HIS A 1 79 ? 10.190 -10.504 -16.363 1.00 97.06 79 HIS A C 1
ATOM 595 O O . HIS A 1 79 ? 10.438 -11.325 -17.245 1.00 97.06 79 HIS A O 1
ATOM 601 N N . ILE A 1 80 ? 10.368 -10.754 -15.068 1.00 96.38 80 ILE A N 1
ATOM 602 C CA . ILE A 1 80 ? 10.676 -12.074 -14.520 1.00 96.38 80 ILE A CA 1
ATOM 603 C C . ILE A 1 80 ? 9.442 -12.514 -13.745 1.00 96.38 80 ILE A C 1
ATOM 605 O O . ILE A 1 80 ? 9.003 -11.829 -12.821 1.00 96.38 80 ILE A O 1
ATOM 609 N N . GLU A 1 81 ? 8.876 -13.649 -14.136 1.00 93.81 81 GLU A N 1
ATOM 610 C CA . GLU A 1 81 ? 7.738 -14.234 -13.437 1.00 93.81 81 GLU A CA 1
ATOM 611 C C . GLU A 1 81 ? 8.255 -14.991 -12.209 1.00 93.81 81 GLU A C 1
ATOM 613 O O . GLU A 1 81 ? 8.972 -15.986 -12.332 1.00 93.81 81 GLU A O 1
ATOM 618 N N . LEU A 1 82 ? 7.918 -14.501 -11.017 1.00 92.00 82 LEU A N 1
ATOM 619 C CA . LEU A 1 82 ? 8.273 -15.175 -9.773 1.00 92.00 82 LEU A CA 1
ATOM 620 C C . LEU A 1 82 ? 7.279 -16.318 -9.515 1.00 92.00 82 LEU A C 1
ATOM 622 O O . LEU A 1 82 ? 6.072 -16.082 -9.567 1.00 92.00 82 LEU A O 1
ATOM 626 N N . PRO A 1 83 ? 7.746 -17.538 -9.191 1.00 89.62 83 PRO A N 1
ATOM 627 C CA . PRO A 1 83 ? 6.859 -18.685 -8.981 1.00 89.62 83 PRO A CA 1
ATOM 628 C C . PRO A 1 83 ? 6.013 -18.563 -7.706 1.00 89.62 83 PRO A C 1
ATOM 630 O O . PRO A 1 83 ? 4.988 -19.224 -7.576 1.00 89.62 83 PRO A O 1
ATOM 633 N N . THR A 1 84 ? 6.445 -17.730 -6.758 1.00 86.31 84 THR A N 1
ATOM 634 C CA . THR A 1 84 ? 5.777 -17.497 -5.476 1.00 86.31 84 THR A CA 1
ATOM 635 C C . THR A 1 84 ? 5.710 -16.002 -5.183 1.00 86.31 84 THR A C 1
ATOM 637 O O . THR A 1 84 ? 6.654 -15.285 -5.531 1.00 86.31 84 THR A O 1
ATOM 640 N N . PRO A 1 85 ? 4.660 -15.516 -4.500 1.00 88.00 85 PRO A N 1
ATOM 641 C CA . PRO A 1 85 ? 4.580 -14.118 -4.102 1.00 88.00 85 PRO A CA 1
ATOM 642 C C . PRO A 1 85 ? 5.716 -13.777 -3.132 1.00 88.00 85 PRO A C 1
ATOM 644 O O . PRO A 1 85 ? 5.881 -14.406 -2.088 1.00 88.00 85 PRO A O 1
ATOM 647 N N . VAL A 1 86 ? 6.501 -12.759 -3.482 1.00 88.69 86 VAL A N 1
ATOM 648 C CA . VAL A 1 86 ? 7.595 -12.244 -2.652 1.00 88.69 86 VAL A CA 1
ATOM 649 C C . VAL A 1 86 ? 7.218 -10.859 -2.147 1.00 88.69 86 VAL A C 1
ATOM 651 O O . VAL A 1 86 ? 6.746 -10.008 -2.900 1.00 88.69 86 VAL A O 1
ATOM 654 N N . VAL A 1 87 ? 7.433 -10.621 -0.855 1.00 90.19 87 VAL A N 1
ATOM 655 C CA . VAL A 1 87 ? 7.180 -9.313 -0.248 1.00 90.19 87 VAL A CA 1
ATOM 656 C C . VAL A 1 87 ? 8.217 -8.308 -0.742 1.00 90.19 87 VAL A C 1
ATOM 658 O O . VAL A 1 87 ? 9.416 -8.560 -0.659 1.00 90.19 87 VAL A O 1
ATOM 661 N N . ASN A 1 88 ? 7.763 -7.137 -1.194 1.00 91.31 88 ASN A N 1
ATOM 662 C CA . ASN A 1 88 ? 8.656 -6.026 -1.511 1.00 91.31 88 ASN A CA 1
ATOM 663 C C . ASN A 1 88 ? 9.363 -5.538 -0.224 1.00 91.31 88 ASN A C 1
ATOM 665 O O . ASN A 1 88 ? 8.675 -5.042 0.678 1.00 91.31 88 ASN A O 1
ATOM 669 N N . PRO A 1 89 ? 10.709 -5.599 -0.140 1.00 91.69 89 PRO A N 1
ATOM 670 C CA . PRO A 1 89 ? 11.453 -5.186 1.049 1.00 91.69 89 PRO A CA 1
ATOM 671 C C . PRO A 1 89 ? 11.165 -3.746 1.494 1.00 91.69 89 PRO A C 1
ATOM 673 O O . PRO A 1 89 ? 11.114 -3.477 2.691 1.00 91.69 89 PRO A O 1
ATOM 676 N N . MET A 1 90 ? 10.891 -2.826 0.560 1.00 91.56 90 MET A N 1
ATOM 677 C CA . MET A 1 90 ? 10.588 -1.424 0.885 1.00 91.56 90 MET A CA 1
ATOM 678 C C . MET A 1 90 ? 9.240 -1.248 1.596 1.00 91.56 90 MET A C 1
ATOM 680 O O . MET A 1 90 ? 9.047 -0.276 2.323 1.00 91.56 90 MET A O 1
ATOM 684 N N . MET A 1 91 ? 8.301 -2.177 1.393 1.00 91.88 91 MET A N 1
ATOM 685 C CA . MET A 1 91 ? 6.973 -2.144 2.014 1.00 91.88 91 MET A CA 1
ATOM 686 C C . MET A 1 91 ? 6.854 -3.103 3.205 1.00 91.88 91 MET A C 1
ATOM 688 O O . MET A 1 91 ? 5.836 -3.113 3.900 1.00 91.88 91 MET A O 1
ATOM 692 N N . PHE A 1 92 ? 7.899 -3.885 3.482 1.00 93.69 92 PHE A N 1
ATOM 693 C CA . PHE A 1 92 ? 7.896 -4.899 4.532 1.00 93.69 92 PHE A CA 1
ATOM 694 C C . PHE A 1 92 ? 7.551 -4.311 5.906 1.00 93.69 92 PHE A C 1
ATOM 696 O O . PHE A 1 92 ? 6.763 -4.892 6.647 1.00 93.69 92 PHE A O 1
ATOM 703 N N . ASP A 1 93 ? 8.071 -3.126 6.235 1.00 92.88 93 ASP A N 1
ATOM 704 C CA . ASP A 1 93 ? 7.763 -2.449 7.497 1.00 92.88 93 ASP A CA 1
ATOM 705 C C . ASP A 1 93 ? 6.278 -2.113 7.649 1.00 92.88 93 ASP A C 1
ATOM 707 O O . ASP A 1 93 ? 5.708 -2.297 8.725 1.00 92.88 93 ASP A O 1
ATOM 711 N N . ALA A 1 94 ? 5.641 -1.612 6.591 1.00 92.00 94 ALA A N 1
ATOM 712 C CA . ALA A 1 94 ? 4.218 -1.301 6.625 1.00 92.00 94 ALA A CA 1
ATOM 713 C C . ALA A 1 94 ? 3.388 -2.584 6.699 1.00 92.00 94 ALA A C 1
ATOM 715 O O . ALA A 1 94 ? 2.503 -2.678 7.548 1.00 92.00 94 ALA A O 1
ATOM 716 N N . LEU A 1 95 ? 3.722 -3.587 5.879 1.00 92.69 95 LEU A N 1
ATOM 717 C CA . LEU A 1 95 ? 3.085 -4.902 5.908 1.00 92.69 95 LEU A CA 1
ATOM 718 C C . LEU A 1 95 ? 3.135 -5.499 7.316 1.00 92.69 95 LEU A C 1
ATOM 720 O O . LEU A 1 95 ? 2.109 -5.906 7.848 1.00 92.69 95 LEU A O 1
ATOM 724 N N . TYR A 1 96 ? 4.311 -5.501 7.942 1.00 93.75 96 TYR A N 1
ATOM 725 C CA . TYR A 1 96 ? 4.505 -6.040 9.282 1.00 93.75 96 TYR A CA 1
ATOM 726 C C . TYR A 1 96 ? 3.640 -5.318 10.324 1.00 93.75 96 TYR A C 1
ATOM 728 O O . TYR A 1 96 ? 3.021 -5.965 11.168 1.00 93.75 96 TYR A O 1
ATOM 736 N N . ARG A 1 97 ? 3.526 -3.985 10.237 1.00 92.31 97 ARG A N 1
ATOM 737 C CA . ARG A 1 97 ? 2.651 -3.195 11.123 1.00 92.31 97 ARG A CA 1
ATOM 738 C C . ARG A 1 97 ? 1.178 -3.562 10.952 1.00 92.31 97 ARG A C 1
ATOM 740 O O . ARG A 1 97 ? 0.481 -3.674 11.955 1.00 92.31 97 ARG A O 1
ATOM 747 N N . PHE A 1 98 ? 0.715 -3.757 9.718 1.00 91.88 98 PHE A N 1
ATOM 748 C CA . PHE A 1 98 ? -0.659 -4.189 9.454 1.00 91.88 98 PHE A CA 1
ATOM 749 C C . PHE A 1 98 ? -0.905 -5.624 9.914 1.00 91.88 98 PHE A C 1
ATOM 751 O O . PHE A 1 98 ? -1.933 -5.897 10.522 1.00 91.88 98 PHE A O 1
ATOM 758 N N . LEU A 1 99 ? 0.053 -6.523 9.692 1.00 91.44 99 LEU A N 1
ATOM 759 C CA . LEU A 1 99 ? -0.064 -7.923 10.085 1.00 91.44 99 LEU A CA 1
ATOM 760 C C . LEU A 1 99 ? -0.171 -8.079 11.610 1.00 91.44 99 LEU A C 1
ATOM 762 O O . LEU A 1 99 ? -0.985 -8.863 12.083 1.00 91.44 99 LEU A O 1
ATOM 766 N N . GLN A 1 100 ? 0.577 -7.281 12.379 1.00 91.44 100 GLN A N 1
ATOM 767 C CA . GLN A 1 100 ? 0.423 -7.194 13.839 1.00 91.44 100 GLN A CA 1
ATOM 768 C C . GLN A 1 100 ? -0.919 -6.582 14.273 1.00 91.44 100 GLN A C 1
ATOM 770 O O . GLN A 1 100 ? -1.363 -6.813 15.394 1.00 91.44 100 GLN A O 1
ATOM 775 N N . GLY A 1 101 ? -1.535 -5.773 13.408 1.00 91.19 101 GLY A N 1
ATOM 776 C CA . GLY A 1 101 ? -2.785 -5.067 13.671 1.00 91.19 101 GLY A CA 1
ATOM 777 C C . GLY A 1 101 ? -4.054 -5.876 13.396 1.00 91.19 101 GLY A C 1
ATOM 778 O O . GLY A 1 101 ? -5.147 -5.471 13.803 1.00 91.19 101 GLY A O 1
ATOM 779 N N . CYS A 1 102 ? -3.925 -7.001 12.693 1.00 91.94 102 CYS A N 1
ATOM 780 C CA . CYS A 1 102 ? -5.035 -7.813 12.213 1.00 91.94 102 CYS A CA 1
ATOM 781 C C . CYS A 1 102 ? -5.187 -9.099 13.028 1.00 91.94 102 CYS A C 1
ATOM 783 O O . CYS A 1 102 ? -4.222 -9.779 13.366 1.00 91.94 102 CYS A O 1
ATOM 785 N N . CYS A 1 103 ? -6.432 -9.473 13.308 1.00 90.62 103 CYS A N 1
ATOM 786 C CA . CYS A 1 103 ? -6.744 -10.738 13.951 1.00 90.62 103 CYS A CA 1
ATOM 787 C C . CYS A 1 103 ? -6.670 -11.886 12.927 1.00 90.62 103 CYS A C 1
ATOM 789 O O . CYS A 1 103 ? -7.347 -11.814 11.896 1.00 90.62 103 CYS A O 1
ATOM 791 N N . PRO A 1 104 ? -5.933 -12.975 13.212 1.00 88.50 104 PRO A N 1
ATOM 792 C CA . PRO A 1 104 ? -5.772 -14.085 12.273 1.00 88.50 104 PRO A CA 1
ATOM 793 C C . PRO A 1 104 ? -7.032 -14.945 12.098 1.00 88.50 104 PRO A C 1
ATOM 795 O O . PRO A 1 104 ? -7.075 -15.742 11.170 1.00 88.50 104 PRO A O 1
ATOM 798 N N . TYR A 1 105 ? -8.036 -14.803 12.972 1.00 89.25 105 TYR A N 1
ATOM 799 C CA . TYR A 1 105 ? -9.267 -15.599 12.906 1.00 89.25 105 TYR A CA 1
ATOM 800 C C . TYR A 1 105 ? -10.406 -14.863 12.199 1.00 89.25 105 TYR A C 1
ATOM 802 O O . TYR A 1 105 ? -11.058 -15.419 11.328 1.00 89.25 105 TYR A O 1
ATOM 810 N N . CYS A 1 106 ? -10.678 -13.608 12.580 1.00 88.88 106 CYS A N 1
ATOM 811 C CA . CYS A 1 106 ? -11.803 -12.851 12.017 1.00 88.88 106 CYS A CA 1
ATOM 812 C C . CYS A 1 106 ? -11.406 -11.942 10.844 1.00 88.88 106 CYS A C 1
ATOM 814 O O . CYS A 1 106 ? -12.284 -11.316 10.247 1.00 88.88 106 CYS A O 1
ATOM 816 N N . HIS A 1 107 ? -10.105 -11.841 10.544 1.00 89.19 107 HIS A N 1
ATOM 817 C CA . HIS A 1 107 ? -9.524 -11.017 9.476 1.00 89.19 107 HIS A CA 1
ATOM 818 C C . HIS A 1 107 ? -9.896 -9.526 9.545 1.00 89.19 107 HIS A C 1
ATOM 820 O O . HIS A 1 107 ? -9.861 -8.812 8.545 1.00 89.19 107 HIS A O 1
ATOM 826 N N . LYS A 1 108 ? -10.253 -9.038 10.737 1.00 90.31 108 LYS A N 1
ATOM 827 C CA . LYS A 1 108 ? -10.479 -7.616 11.027 1.00 90.31 108 LYS A CA 1
ATOM 828 C C . LYS A 1 108 ? -9.329 -7.082 11.873 1.00 90.31 108 LYS A C 1
ATOM 830 O O . LYS A 1 108 ? -8.590 -7.857 12.482 1.00 90.31 108 LYS A O 1
ATOM 835 N N . PHE A 1 109 ? -9.215 -5.761 11.965 1.00 92.44 109 PHE A N 1
ATOM 836 C CA . PHE A 1 109 ? -8.338 -5.141 12.955 1.00 92.44 109 PHE A CA 1
ATOM 837 C C . PHE A 1 109 ? -8.704 -5.587 14.378 1.00 92.44 109 PHE A C 1
ATOM 839 O O . PHE A 1 109 ? -9.841 -5.978 14.655 1.00 92.44 109 PHE A O 1
ATOM 846 N N . THR A 1 110 ? -7.733 -5.555 15.289 1.00 91.00 110 THR A N 1
ATOM 847 C CA . THR A 1 110 ? -7.952 -6.001 16.674 1.00 91.00 110 THR A CA 1
ATOM 848 C C . THR A 1 110 ? -8.890 -5.092 17.467 1.00 91.00 110 THR A C 1
ATOM 850 O O . THR A 1 110 ? -9.464 -5.555 18.444 1.00 91.00 110 THR A O 1
ATOM 853 N N . PHE A 1 111 ? -9.091 -3.836 17.067 1.00 90.38 111 PHE A N 1
ATOM 854 C CA . PHE A 1 111 ? -10.033 -2.923 17.719 1.00 90.38 111 PHE A CA 1
ATOM 855 C C . PHE A 1 111 ? -11.481 -3.104 17.222 1.00 90.38 111 PHE A C 1
ATOM 857 O O . PHE A 1 111 ? -11.737 -3.669 16.156 1.00 90.38 111 PHE A O 1
ATOM 864 N N . ASN A 1 112 ? -12.436 -2.602 18.007 1.00 89.50 112 ASN A N 1
ATOM 865 C CA . ASN A 1 112 ? -13.874 -2.699 17.754 1.00 89.50 112 ASN A CA 1
ATOM 866 C C . ASN A 1 112 ? -14.308 -1.974 16.457 1.00 89.50 112 ASN A C 1
ATOM 868 O O . ASN A 1 112 ? -13.735 -0.953 16.067 1.00 89.50 112 ASN A O 1
ATOM 872 N N . ARG A 1 113 ? -15.384 -2.451 15.819 1.00 88.75 113 ARG A N 1
ATOM 873 C CA . ARG A 1 113 ? -16.002 -1.867 14.612 1.00 88.75 113 ARG A CA 1
ATOM 874 C C . ARG A 1 113 ? -16.373 -0.393 14.784 1.00 88.75 113 ARG A C 1
ATOM 876 O O . ARG A 1 113 ? -16.192 0.383 13.852 1.00 88.75 113 ARG A O 1
ATOM 883 N N . VAL A 1 114 ? -16.815 0.012 15.976 1.00 87.75 114 VAL A N 1
ATOM 884 C CA . VAL A 1 114 ? -17.120 1.421 16.282 1.00 87.75 114 VAL A CA 1
ATOM 885 C C . VAL A 1 114 ? -15.867 2.296 16.182 1.00 87.75 114 VAL A C 1
ATOM 887 O O . VAL A 1 114 ? -15.882 3.360 15.566 1.00 87.75 114 VAL A O 1
ATOM 890 N N . THR A 1 115 ? -14.748 1.824 16.732 1.00 88.50 115 THR A N 1
ATOM 891 C CA . THR A 1 115 ? -13.452 2.506 16.630 1.00 88.50 115 THR A CA 1
ATOM 892 C C . THR A 1 115 ? -12.981 2.568 15.175 1.00 88.50 115 THR A C 1
ATOM 894 O O . THR A 1 115 ? -12.480 3.601 14.736 1.00 88.50 115 THR A O 1
ATOM 897 N N . ALA A 1 116 ? -13.210 1.505 14.395 1.00 90.81 116 ALA A N 1
ATOM 898 C CA . ALA A 1 116 ? -12.937 1.496 12.958 1.00 90.81 116 ALA A CA 1
ATOM 899 C C . ALA A 1 116 ? -13.719 2.588 12.215 1.00 90.81 116 ALA A C 1
ATOM 901 O O . ALA A 1 116 ? -13.130 3.350 11.450 1.00 90.81 116 ALA A O 1
ATOM 902 N N . ALA A 1 117 ? -15.025 2.694 12.475 1.00 90.75 117 ALA A N 1
ATOM 903 C CA . ALA A 1 117 ? -15.891 3.693 11.855 1.00 90.75 117 ALA A CA 1
ATOM 904 C C . ALA A 1 117 ? -15.432 5.125 12.166 1.00 90.75 117 ALA A C 1
ATOM 906 O O . ALA A 1 117 ? -15.387 5.960 11.265 1.00 90.75 117 ALA A O 1
ATOM 907 N N . ARG A 1 118 ? -14.991 5.393 13.403 1.00 90.56 118 ARG A N 1
ATOM 908 C CA . ARG A 1 118 ? -14.405 6.691 13.781 1.00 90.56 118 ARG A CA 1
ATOM 909 C C . ARG A 1 118 ? -13.154 7.022 12.977 1.00 90.56 118 ARG A C 1
ATOM 911 O O . ARG A 1 118 ? -13.058 8.115 12.429 1.00 90.56 118 ARG A O 1
ATOM 918 N N . PHE A 1 119 ? -12.209 6.087 12.861 1.00 93.00 119 PHE A N 1
ATOM 919 C CA . PHE A 1 119 ? -11.009 6.311 12.050 1.00 93.00 119 PHE A CA 1
ATOM 920 C C . PHE A 1 119 ? -11.357 6.559 10.578 1.00 93.00 119 PHE A C 1
ATOM 922 O O . PHE A 1 119 ? -10.815 7.485 9.979 1.00 93.00 119 PHE A O 1
ATOM 929 N N . ILE A 1 120 ? -12.287 5.784 10.009 1.00 93.38 120 ILE A N 1
ATOM 930 C CA . ILE A 1 120 ? -12.762 5.968 8.628 1.00 93.38 120 ILE A CA 1
ATOM 931 C C . ILE A 1 120 ? -13.365 7.365 8.446 1.00 93.38 120 ILE A C 1
ATOM 933 O O . ILE A 1 120 ? -13.020 8.057 7.490 1.00 93.38 120 ILE A O 1
ATOM 937 N N . ALA A 1 121 ? -14.217 7.804 9.373 1.00 93.19 121 ALA A N 1
ATOM 938 C CA . ALA A 1 121 ? -14.822 9.130 9.347 1.00 93.19 121 ALA A CA 1
ATOM 939 C C . ALA A 1 121 ? -13.774 10.246 9.407 1.00 93.19 121 ALA A C 1
ATOM 941 O O . ALA A 1 121 ? -13.787 11.143 8.564 1.00 93.19 121 ALA A O 1
ATOM 942 N N . LYS A 1 122 ? -12.810 10.154 10.331 1.00 93.00 122 LYS A N 1
ATOM 943 C CA . LYS A 1 122 ? -11.709 11.121 10.437 1.00 93.00 122 LYS A CA 1
ATOM 944 C C . LYS A 1 122 ? -10.864 11.168 9.159 1.00 93.00 122 LYS A C 1
ATOM 946 O O . LYS A 1 122 ? -10.565 12.255 8.676 1.00 93.00 122 LYS A O 1
ATOM 951 N N . PHE A 1 123 ? -10.526 10.021 8.559 1.00 93.06 123 PHE A N 1
ATOM 952 C CA . PHE A 1 123 ? -9.801 9.998 7.281 1.00 93.06 123 PHE A CA 1
ATOM 953 C C . PHE A 1 123 ? -10.596 10.657 6.151 1.00 93.06 123 PHE A C 1
ATOM 955 O O . PHE A 1 123 ? -10.029 11.471 5.426 1.00 93.06 123 PHE A O 1
ATOM 962 N N . ARG A 1 124 ? -11.898 10.366 6.038 1.00 91.94 124 ARG A N 1
ATOM 963 C CA . ARG A 1 124 ? -12.775 10.989 5.035 1.00 91.94 124 ARG A CA 1
ATOM 964 C C . ARG A 1 124 ? -12.846 12.506 5.200 1.00 91.94 124 ARG A C 1
ATOM 966 O O . ARG A 1 124 ? -12.731 13.215 4.213 1.00 91.94 124 ARG A O 1
ATOM 973 N N . LEU A 1 125 ? -12.973 13.018 6.423 1.00 90.69 125 LEU A N 1
ATOM 974 C CA . LEU A 1 125 ? -12.984 14.466 6.677 1.00 90.69 125 LEU A CA 1
ATOM 975 C C . LEU A 1 125 ? -11.646 15.126 6.301 1.00 90.69 125 LEU A C 1
ATOM 977 O O . LEU A 1 125 ? -11.625 16.175 5.654 1.00 90.69 125 LEU A O 1
ATOM 981 N N . LEU A 1 126 ? -10.522 14.479 6.627 1.00 90.50 126 LEU A N 1
ATOM 982 C CA . LEU A 1 126 ? -9.189 14.977 6.278 1.00 90.50 126 LEU A CA 1
ATOM 983 C C . LEU A 1 126 ? -8.922 14.977 4.764 1.00 90.50 126 LEU A C 1
ATOM 985 O O . LEU A 1 126 ? -8.188 15.838 4.288 1.00 90.50 126 LEU A O 1
ATOM 989 N N . GLU A 1 127 ? -9.522 14.070 3.988 1.00 88.44 127 GLU A N 1
ATOM 990 C CA . GLU A 1 127 ? -9.408 14.078 2.519 1.00 88.44 127 GLU A CA 1
ATOM 991 C C . GLU A 1 127 ? -9.999 15.337 1.870 1.00 88.44 127 GLU A C 1
ATOM 993 O O . GLU A 1 127 ? -9.538 15.734 0.799 1.00 88.44 127 GLU A O 1
ATOM 998 N N . TYR A 1 128 ? -10.966 15.978 2.532 1.00 88.19 128 TYR A N 1
ATOM 999 C CA . TYR A 1 128 ? -11.600 17.226 2.096 1.00 88.19 128 TYR A CA 1
ATOM 1000 C C . TYR A 1 128 ? -11.028 18.460 2.815 1.00 88.19 128 TYR A C 1
ATOM 1002 O O . TYR A 1 128 ? -11.461 19.580 2.564 1.00 88.19 128 TYR A O 1
ATOM 1010 N N . GLY A 1 129 ? -10.025 18.279 3.684 1.00 87.81 129 GLY A N 1
ATOM 1011 C CA . GLY A 1 129 ? -9.345 19.365 4.397 1.00 87.81 129 GLY A CA 1
ATOM 1012 C C . GLY A 1 129 ? -10.041 19.851 5.675 1.00 87.81 129 GLY A C 1
ATOM 1013 O O . GLY A 1 129 ? -9.637 20.869 6.233 1.00 87.81 129 GLY A O 1
ATOM 1014 N N . LEU A 1 130 ? -11.046 19.124 6.171 1.00 89.00 130 LEU A N 1
ATOM 1015 C CA . LEU A 1 130 ? -11.813 19.469 7.373 1.00 89.00 130 LEU A CA 1
ATOM 1016 C C . LEU A 1 130 ? -11.090 19.011 8.650 1.00 89.00 130 LEU A C 1
ATOM 1018 O O . LEU A 1 130 ? -11.421 17.988 9.249 1.00 89.00 130 LEU A O 1
ATOM 1022 N N . VAL A 1 131 ? -10.045 19.745 9.043 1.00 88.81 131 VAL A N 1
ATOM 1023 C CA . VAL A 1 131 ? -9.187 19.375 10.187 1.00 88.81 131 VAL A CA 1
ATOM 1024 C C . VAL A 1 131 ? -9.899 19.552 11.531 1.00 88.81 131 VAL A C 1
ATOM 1026 O O . VAL A 1 131 ? -9.741 18.706 12.408 1.00 88.81 131 VAL A O 1
ATOM 1029 N N . LYS A 1 132 ? -10.691 20.620 11.697 1.00 89.25 132 LYS A N 1
ATOM 1030 C CA . LYS A 1 132 ? -11.400 20.902 12.958 1.00 89.25 132 LYS A CA 1
ATOM 1031 C C . LYS A 1 132 ? -12.428 19.815 13.247 1.00 89.25 132 LYS A C 1
ATOM 1033 O O . LYS A 1 132 ? -12.353 19.144 14.264 1.00 89.25 132 LYS A O 1
ATOM 1038 N N . GLU A 1 133 ? -13.293 19.544 12.275 1.00 88.50 133 GLU A N 1
ATOM 1039 C CA . GLU A 1 133 ? -14.321 18.511 12.372 1.00 88.50 133 GLU A CA 1
ATOM 1040 C C . GLU A 1 133 ? -13.738 17.113 12.597 1.00 88.50 133 GLU A C 1
ATOM 1042 O O . GLU A 1 133 ? -14.371 16.291 13.250 1.00 88.50 133 GLU A O 1
ATOM 1047 N N . ALA A 1 134 ? -12.551 16.822 12.053 1.00 88.88 134 ALA A N 1
ATOM 1048 C CA . ALA A 1 134 ? -11.883 15.542 12.267 1.00 88.88 134 ALA A CA 1
ATOM 1049 C C . ALA A 1 134 ? -11.315 15.395 13.689 1.00 88.88 134 ALA A C 1
ATOM 1051 O O . ALA A 1 134 ? -11.358 14.294 14.247 1.00 88.88 134 ALA A O 1
ATOM 1052 N N . ASN A 1 135 ? -10.779 16.473 14.267 1.00 87.81 135 ASN A N 1
ATOM 1053 C CA . ASN A 1 135 ? -10.262 16.471 15.636 1.00 87.81 135 ASN A CA 1
ATOM 1054 C C . ASN A 1 135 ? -11.405 16.409 16.652 1.00 87.81 135 ASN A C 1
ATOM 1056 O O . ASN A 1 135 ? -11.399 15.533 17.514 1.00 87.81 135 ASN A O 1
ATOM 1060 N N . ASP A 1 136 ? -12.424 17.243 16.455 1.00 86.00 136 ASP A N 1
ATOM 1061 C CA . ASP A 1 136 ? -13.553 17.409 17.373 1.00 86.00 136 ASP A CA 1
ATOM 1062 C C . ASP A 1 136 ? -14.604 16.290 17.216 1.00 86.00 136 ASP A C 1
ATOM 1064 O O . ASP A 1 136 ? -15.628 16.289 17.890 1.00 86.00 136 ASP A O 1
ATOM 1068 N N . LEU A 1 137 ? -14.393 15.314 16.320 1.00 84.62 137 LEU A N 1
ATOM 1069 C CA . LEU A 1 137 ? -15.362 14.243 16.048 1.00 84.62 137 LEU A CA 1
ATOM 1070 C C . LEU A 1 137 ? -15.711 13.424 17.301 1.00 84.62 137 LEU A C 1
ATOM 1072 O O . LEU A 1 137 ? -16.847 12.967 17.431 1.00 84.62 137 LEU A O 1
ATOM 1076 N N . ASP A 1 138 ? -14.742 13.223 18.197 1.00 78.50 138 ASP A N 1
ATOM 1077 C CA . ASP A 1 138 ? -14.969 12.477 19.438 1.00 78.50 138 ASP A CA 1
ATOM 1078 C C . ASP A 1 138 ? -15.829 13.280 20.433 1.00 78.50 138 ASP A C 1
ATOM 1080 O O . ASP A 1 138 ? -16.666 12.686 21.114 1.00 78.50 138 ASP A O 1
ATOM 1084 N N . ASP A 1 139 ? -15.702 14.611 20.436 1.00 81.69 139 ASP A N 1
ATOM 1085 C CA . ASP A 1 139 ? -16.476 15.525 21.287 1.00 81.69 139 ASP A CA 1
ATOM 1086 C C . ASP A 1 139 ? -17.879 15.791 20.722 1.00 81.69 139 ASP A C 1
ATOM 1088 O O . ASP A 1 139 ? -18.857 15.896 21.460 1.00 81.69 139 ASP A O 1
ATOM 1092 N N . LEU A 1 140 ? -18.000 15.876 19.394 1.00 74.00 140 LEU A N 1
ATOM 1093 C CA . LEU A 1 140 ? -19.260 16.131 18.692 1.00 74.00 140 LEU A CA 1
ATOM 1094 C C . LEU A 1 140 ? -20.203 14.927 18.712 1.00 74.00 140 LEU A C 1
ATOM 1096 O O . LEU A 1 140 ? -21.420 15.085 18.602 1.00 74.00 140 LEU A O 1
ATOM 1100 N N . LEU A 1 141 ? -19.648 13.717 18.795 1.00 74.12 141 LEU A N 1
ATOM 1101 C CA . LEU A 1 141 ? -20.396 12.464 18.784 1.00 74.12 141 LEU A CA 1
ATOM 1102 C C . LEU A 1 141 ? -19.932 11.568 19.941 1.00 74.12 141 LEU A C 1
ATOM 1104 O O . LEU A 1 141 ? -19.365 10.491 19.685 1.00 74.12 141 LEU A O 1
ATOM 1108 N N . PRO A 1 142 ? -20.199 11.963 21.203 1.00 71.38 142 PRO A N 1
ATOM 1109 C CA . PRO A 1 142 ? -19.836 11.155 22.355 1.00 71.38 142 PRO A CA 1
ATOM 1110 C C . PRO A 1 142 ? -20.528 9.792 22.263 1.00 71.38 142 PRO A C 1
ATOM 1112 O O . PRO A 1 142 ? -21.650 9.664 21.764 1.00 71.38 142 PRO A O 1
ATOM 1115 N N . LYS A 1 143 ? -19.836 8.743 22.715 1.00 63.62 143 LYS A N 1
ATOM 1116 C CA . LYS A 1 143 ? -20.494 7.457 22.980 1.00 63.62 143 LYS A CA 1
ATOM 1117 C C . LYS A 1 143 ? -21.406 7.670 24.182 1.00 63.62 143 LYS A C 1
ATOM 1119 O O . LYS A 1 143 ? -20.940 8.206 25.184 1.00 63.62 143 LYS A O 1
ATOM 1124 N N . THR A 1 144 ? -22.656 7.217 24.125 1.00 54.38 144 THR A N 1
ATOM 1125 C CA . THR A 1 144 ? -23.448 7.057 25.350 1.00 54.38 144 THR A CA 1
ATOM 1126 C C . THR A 1 144 ? -22.704 6.065 26.246 1.00 54.38 144 THR A C 1
ATOM 1128 O O . THR A 1 144 ? -22.622 4.883 25.909 1.00 54.38 144 THR A O 1
ATOM 1131 N N . GLN A 1 145 ? -22.078 6.539 27.324 1.00 50.72 145 GLN A N 1
ATOM 1132 C CA . GLN A 1 145 ? -21.405 5.664 28.278 1.00 50.72 145 GLN A CA 1
ATOM 1133 C C . GLN A 1 145 ? -22.443 4.715 28.887 1.00 50.72 145 GLN A C 1
ATOM 1135 O O . GLN A 1 145 ? -23.529 5.137 29.283 1.00 50.72 145 GLN A O 1
ATOM 1140 N N . SER A 1 146 ? -22.114 3.428 28.968 1.00 46.44 146 SER A N 1
ATOM 1141 C CA . SER A 1 146 ? -22.799 2.519 29.880 1.00 46.44 146 SER A CA 1
ATOM 1142 C C . SER A 1 146 ? -22.365 2.889 31.295 1.00 46.44 146 SER A C 1
ATOM 1144 O O . SER A 1 146 ? -21.306 2.462 31.751 1.00 46.44 146 SER A O 1
ATOM 1146 N N . THR A 1 147 ? -23.146 3.733 31.964 1.00 43.28 147 THR A N 1
ATOM 1147 C CA . THR A 1 147 ? -22.976 4.004 33.389 1.00 43.28 147 THR A CA 1
ATOM 1148 C C . THR A 1 147 ? -23.572 2.842 34.179 1.00 43.28 147 THR A C 1
ATOM 1150 O O . THR A 1 147 ? -24.738 2.474 33.997 1.00 43.28 147 THR A O 1
ATOM 1153 N N . ILE A 1 148 ? -22.764 2.226 35.042 1.00 48.28 148 ILE A N 1
ATOM 1154 C CA . ILE A 1 148 ? -23.294 1.364 36.100 1.00 48.28 148 ILE A CA 1
ATOM 1155 C C . ILE A 1 148 ? -23.710 2.308 37.225 1.00 48.28 148 ILE A C 1
ATOM 1157 O O . ILE A 1 148 ? -22.876 3.011 37.793 1.00 48.28 148 ILE A O 1
ATOM 1161 N N . THR A 1 149 ? -25.015 2.385 37.463 1.00 44.59 149 THR A N 1
ATOM 1162 C CA . THR A 1 149 ? -25.627 3.161 38.544 1.00 44.59 149 THR A CA 1
ATOM 1163 C C . THR A 1 149 ? -25.993 2.219 39.680 1.00 44.59 149 THR A C 1
ATOM 1165 O O . THR A 1 149 ? -26.471 1.111 39.418 1.00 44.59 149 THR A O 1
ATOM 1168 N N . ASP A 1 150 ? -25.757 2.646 40.920 1.00 44.16 150 ASP A N 1
ATOM 1169 C CA . ASP A 1 150 ? -26.195 1.898 42.096 1.00 44.16 150 A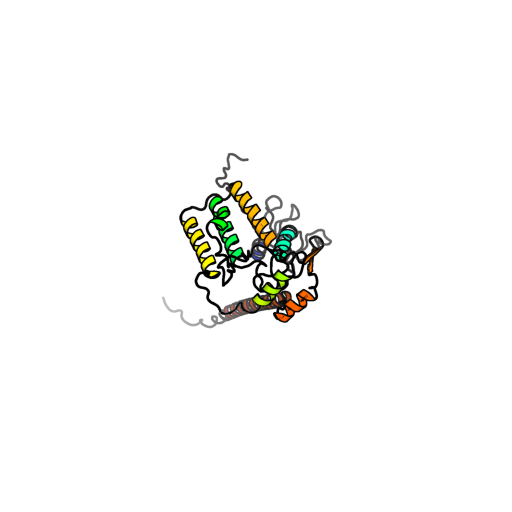SP A CA 1
ATOM 1170 C C . ASP A 1 150 ? -27.732 1.873 42.149 1.00 44.16 150 ASP A C 1
ATOM 1172 O O . ASP A 1 150 ? -28.356 2.936 42.035 1.00 44.16 150 ASP A O 1
ATOM 1176 N N . PRO A 1 151 ? -28.377 0.700 42.309 1.00 46.53 151 PRO A N 1
ATOM 1177 C CA . PRO A 1 151 ? -29.834 0.599 42.278 1.00 46.53 151 PRO A CA 1
ATOM 1178 C C . PRO A 1 151 ? -30.538 1.345 43.423 1.00 46.53 151 PRO A C 1
ATOM 1180 O O . PRO A 1 151 ? -31.719 1.661 43.289 1.00 46.53 151 PRO A O 1
ATOM 1183 N N . GLU A 1 152 ? -29.844 1.619 44.533 1.00 50.50 152 GLU A N 1
ATOM 1184 C CA . GLU A 1 152 ? -30.427 2.243 45.732 1.00 50.50 152 GLU A CA 1
ATOM 1185 C C . GLU A 1 152 ? -30.123 3.743 45.864 1.00 50.50 152 GLU A C 1
ATOM 1187 O O . GLU A 1 152 ? -30.970 4.493 46.345 1.00 50.50 152 GLU A O 1
ATOM 1192 N N . THR A 1 153 ? -28.953 4.208 45.417 1.00 58.56 153 THR A N 1
ATOM 1193 C CA . THR A 1 153 ? -28.513 5.608 45.584 1.00 58.56 153 THR A CA 1
ATOM 1194 C C . THR A 1 153 ? -28.544 6.413 44.285 1.00 58.56 153 THR A C 1
ATOM 1196 O O . THR A 1 153 ? -28.540 7.642 44.325 1.00 58.56 153 THR A O 1
ATOM 1199 N N . GLY A 1 154 ? -28.596 5.750 43.123 1.00 48.91 154 GLY A N 1
ATOM 1200 C CA . GLY A 1 154 ? -28.521 6.404 41.815 1.00 48.91 154 GLY A CA 1
ATOM 1201 C C . GLY A 1 154 ? -27.150 7.014 41.498 1.00 48.91 154 GLY A C 1
ATOM 1202 O O . GLY A 1 154 ? -27.007 7.683 40.472 1.00 48.91 154 GLY A O 1
ATOM 1203 N N . GLU A 1 155 ? -26.142 6.790 42.345 1.00 46.62 155 GLU A N 1
ATOM 1204 C CA . GLU A 1 155 ? -24.783 7.274 42.124 1.00 46.62 155 GLU A CA 1
ATOM 1205 C C . GLU A 1 155 ? -24.084 6.462 41.023 1.00 46.62 155 GLU A C 1
ATOM 1207 O O . GLU A 1 155 ? -24.304 5.260 40.849 1.00 46.62 155 GLU A O 1
ATOM 1212 N N . VAL A 1 156 ? -23.264 7.145 40.220 1.00 46.62 156 VAL A N 1
ATOM 1213 C CA . VAL A 1 156 ? -22.493 6.525 39.136 1.00 46.62 156 VAL A CA 1
ATOM 1214 C C . VAL A 1 156 ? -21.284 5.823 39.752 1.00 46.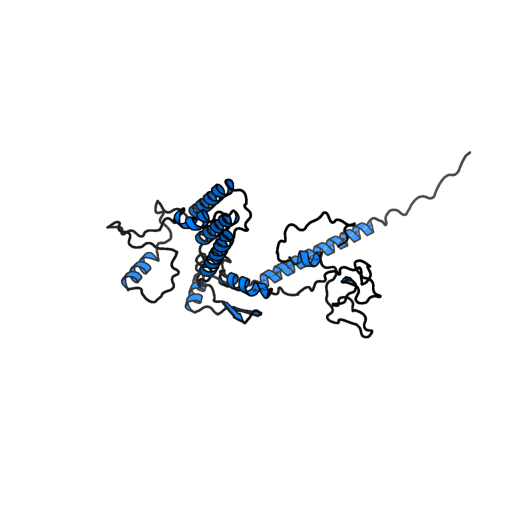62 156 VAL A C 1
ATOM 1216 O O . VAL A 1 156 ? -20.335 6.486 40.158 1.00 46.62 156 VAL A O 1
ATOM 1219 N N . ILE A 1 157 ? -21.315 4.489 39.795 1.00 54.12 157 ILE A N 1
ATOM 1220 C CA . ILE A 1 157 ? -20.270 3.662 40.421 1.00 54.12 157 ILE A CA 1
ATOM 1221 C C . ILE A 1 157 ? -19.022 3.604 39.535 1.00 54.12 157 ILE A C 1
ATOM 1223 O O . ILE A 1 157 ? -17.895 3.730 40.004 1.00 54.12 157 ILE A O 1
ATOM 1227 N N . MET A 1 158 ? -19.211 3.405 38.228 1.00 42.06 158 MET A N 1
ATOM 1228 C CA . MET A 1 158 ? -18.110 3.287 37.272 1.00 42.06 158 MET A CA 1
ATOM 1229 C C . MET A 1 158 ? -18.547 3.693 35.864 1.00 42.06 158 MET A C 1
ATOM 1231 O O . MET A 1 158 ? -19.578 3.241 35.352 1.00 42.06 158 MET A O 1
ATOM 1235 N N . ALA A 1 159 ? -17.712 4.502 35.211 1.00 42.28 159 ALA A N 1
ATOM 1236 C CA . ALA A 1 159 ? -17.732 4.679 33.766 1.00 42.28 159 ALA A CA 1
ATOM 1237 C C . ALA A 1 159 ? -16.800 3.632 33.142 1.00 42.28 159 ALA A 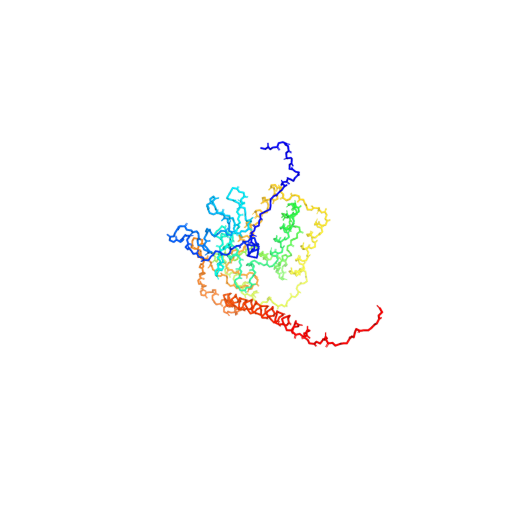C 1
ATOM 1239 O O . ALA A 1 159 ? -15.585 3.675 33.338 1.00 42.28 159 ALA A O 1
ATOM 1240 N N . ILE A 1 160 ? -17.359 2.669 32.404 1.00 48.28 160 ILE A N 1
ATOM 1241 C CA . ILE A 1 160 ? -16.546 1.731 31.623 1.00 48.28 160 ILE A CA 1
ATOM 1242 C C . ILE A 1 160 ? -16.124 2.451 30.345 1.00 48.28 160 ILE A C 1
ATOM 1244 O O . ILE A 1 160 ? -16.856 2.495 29.354 1.00 48.28 160 ILE A O 1
ATOM 1248 N N . ASP A 1 161 ? -14.930 3.029 30.369 1.00 42.06 161 ASP A N 1
ATOM 1249 C CA . ASP A 1 161 ? -14.296 3.521 29.159 1.00 42.06 161 ASP A CA 1
ATOM 1250 C C . ASP A 1 161 ? -13.691 2.334 28.394 1.00 42.06 161 ASP A C 1
ATOM 1252 O O . ASP A 1 161 ? -12.662 1.780 28.778 1.00 42.06 161 ASP A O 1
ATOM 1256 N N . ASP A 1 162 ? -14.238 2.026 27.210 1.00 47.38 162 ASP A N 1
ATOM 1257 C CA . ASP A 1 162 ? -13.632 1.133 26.191 1.00 47.38 162 ASP A CA 1
ATOM 1258 C C . ASP A 1 162 ? -12.201 1.567 25.753 1.00 47.38 162 ASP A C 1
ATOM 1260 O O . ASP A 1 162 ? -11.601 1.041 24.798 1.00 47.38 162 ASP A O 1
ATOM 1264 N N . ASN A 1 163 ? -11.684 2.640 26.354 1.00 47.25 163 ASN A N 1
ATOM 1265 C CA . ASN A 1 163 ? -10.433 3.289 26.024 1.00 47.25 163 ASN A CA 1
ATOM 1266 C C . ASN A 1 163 ? -9.237 2.752 26.816 1.00 47.25 163 ASN A C 1
ATOM 1268 O O . ASN A 1 163 ? -8.114 2.985 26.377 1.00 47.25 163 ASN A O 1
ATOM 1272 N N . HIS A 1 164 ? -9.448 1.986 27.889 1.00 39.22 164 HIS A N 1
ATOM 1273 C CA . HIS A 1 164 ? -8.373 1.231 28.531 1.00 39.22 164 HIS A CA 1
ATOM 1274 C C . HIS A 1 164 ? -8.342 -0.196 27.983 1.00 39.22 164 HIS A C 1
ATOM 1276 O O . HIS A 1 164 ? -9.269 -0.986 28.148 1.00 39.22 164 HIS A O 1
ATOM 1282 N N . GLY A 1 165 ? -7.263 -0.520 27.266 1.00 32.66 165 GLY A N 1
ATOM 1283 C CA . GLY A 1 165 ? -6.860 -1.915 27.154 1.00 32.66 165 GLY A CA 1
ATOM 1284 C C . GLY A 1 165 ? -6.624 -2.440 28.566 1.00 32.66 165 GLY A C 1
ATOM 1285 O O . GLY A 1 165 ? -6.048 -1.731 29.387 1.00 32.66 165 GLY A O 1
ATOM 1286 N N . ILE A 1 166 ? -7.111 -3.644 28.853 1.00 32.41 166 ILE A N 1
ATOM 1287 C CA . ILE A 1 166 ? -6.775 -4.368 30.079 1.00 32.41 166 ILE A CA 1
ATOM 1288 C C . ILE A 1 166 ? -5.293 -4.738 29.959 1.00 32.41 166 ILE A C 1
ATOM 1290 O O . ILE A 1 166 ? -4.961 -5.808 29.464 1.00 32.41 166 ILE A O 1
ATOM 1294 N N . ASP A 1 167 ? -4.421 -3.805 30.319 1.00 34.91 167 ASP A N 1
ATOM 1295 C CA . ASP A 1 167 ? -2.985 -3.998 30.482 1.00 34.91 167 ASP A CA 1
ATOM 1296 C C . ASP A 1 167 ? -2.603 -3.367 31.828 1.00 34.91 167 ASP A C 1
ATOM 1298 O O . ASP A 1 167 ? -2.100 -2.249 31.874 1.00 34.91 167 ASP A O 1
ATOM 1302 N N . SER A 1 168 ? -2.900 -4.078 32.920 1.00 30.95 168 SER A N 1
ATOM 1303 C CA . SER A 1 168 ? -2.195 -3.995 34.211 1.00 30.95 168 SER A CA 1
ATOM 1304 C C . SER A 1 168 ? -2.823 -4.990 35.198 1.00 30.95 168 SER A C 1
ATOM 1306 O O . SER A 1 168 ? -3.806 -4.678 35.865 1.00 30.95 168 SER A O 1
ATOM 1308 N N . ASP A 1 169 ? -2.242 -6.185 35.305 1.00 37.81 169 ASP A N 1
ATOM 1309 C CA . ASP A 1 169 ? -2.561 -7.187 36.341 1.00 37.81 169 ASP A CA 1
ATOM 1310 C C . ASP A 1 169 ? -1.992 -6.795 37.733 1.00 37.81 169 ASP A C 1
ATOM 1312 O O . ASP A 1 169 ? -1.830 -7.659 38.590 1.00 37.81 169 ASP A O 1
ATOM 1316 N N . GLU A 1 170 ? -1.659 -5.522 37.993 1.00 37.38 170 GLU A N 1
ATOM 1317 C CA . GLU A 1 170 ? -0.852 -5.151 39.174 1.00 37.38 170 GLU A CA 1
ATOM 1318 C C . GLU A 1 170 ? -1.500 -4.213 40.203 1.00 37.38 170 GLU A C 1
ATOM 1320 O O . GLU A 1 170 ? -0.845 -3.927 41.193 1.00 37.38 170 GLU A O 1
ATOM 1325 N N . ASP A 1 171 ? -2.769 -3.800 40.082 1.00 35.03 171 ASP A N 1
ATOM 1326 C CA . ASP A 1 171 ? -3.403 -3.034 41.179 1.00 35.03 171 ASP A CA 1
ATOM 1327 C C . ASP A 1 171 ? -4.943 -3.109 41.174 1.00 35.03 171 ASP A C 1
ATOM 1329 O O . ASP A 1 171 ? -5.654 -2.153 40.873 1.00 35.03 171 ASP A O 1
ATOM 1333 N N . MET A 1 172 ? -5.494 -4.286 41.482 1.00 39.16 172 MET A N 1
ATOM 1334 C CA . MET A 1 172 ? -6.935 -4.457 41.717 1.00 39.16 172 MET A CA 1
ATOM 1335 C C . MET A 1 172 ? -7.154 -5.026 43.118 1.00 39.16 172 MET A C 1
ATOM 1337 O O . MET A 1 172 ? -6.862 -6.200 43.366 1.00 39.16 172 MET A O 1
ATOM 1341 N N . GLY A 1 173 ? -7.664 -4.179 44.017 1.00 41.19 173 GLY A N 1
ATOM 1342 C CA . GLY A 1 173 ? -8.103 -4.562 45.358 1.00 41.19 173 GLY A CA 1
ATOM 1343 C C . GLY A 1 173 ? -9.236 -5.590 45.316 1.00 41.19 173 GLY A C 1
ATOM 1344 O O . GLY A 1 173 ? -10.009 -5.649 44.358 1.00 41.19 173 GLY A O 1
ATOM 1345 N N . ASP A 1 174 ? -9.316 -6.423 46.352 1.00 42.66 174 ASP A N 1
ATOM 1346 C CA . ASP A 1 174 ? -10.154 -7.627 46.353 1.00 42.66 174 ASP A CA 1
ATOM 1347 C C . ASP A 1 174 ? -11.669 -7.346 46.255 1.00 42.66 174 ASP A C 1
ATOM 1349 O O . ASP A 1 174 ? -12.400 -8.184 45.730 1.00 42.66 174 ASP A O 1
ATOM 1353 N N . GLU A 1 175 ? -12.135 -6.140 46.601 1.00 41.16 175 GLU A N 1
ATOM 1354 C CA . GLU A 1 175 ? -13.535 -5.714 46.412 1.00 41.16 175 GLU A CA 1
ATOM 1355 C C . GLU A 1 175 ? -13.921 -5.553 44.926 1.00 41.16 175 GLU A C 1
ATOM 1357 O O . GLU A 1 175 ? -15.047 -5.860 44.534 1.00 41.16 175 GLU A O 1
ATOM 1362 N N . ALA A 1 176 ? -12.987 -5.150 44.055 1.00 41.75 176 ALA A N 1
ATOM 1363 C CA . ALA A 1 176 ? -13.257 -4.980 42.623 1.00 41.75 176 ALA A CA 1
ATOM 1364 C C . ALA A 1 176 ? -13.348 -6.324 41.878 1.00 41.75 176 ALA A C 1
ATOM 1366 O O . ALA A 1 176 ? -14.053 -6.436 40.873 1.00 41.75 176 ALA A O 1
ATOM 1367 N N . LYS A 1 177 ? -12.670 -7.367 42.377 1.00 42.66 177 LYS A N 1
ATOM 1368 C CA . LYS A 1 177 ? -12.744 -8.719 41.799 1.00 42.66 177 LYS A CA 1
ATOM 1369 C C . LYS A 1 177 ? -14.119 -9.347 42.013 1.00 42.66 177 LYS A C 1
ATOM 1371 O O . LYS A 1 177 ? -14.644 -9.951 41.082 1.00 42.66 177 LYS A O 1
ATOM 1376 N N . GLU A 1 178 ? -14.725 -9.147 43.183 1.00 36.66 178 GLU A N 1
ATOM 1377 C CA . GLU A 1 178 ? -16.029 -9.734 43.520 1.00 36.66 178 GLU A CA 1
ATOM 1378 C C . GLU A 1 178 ? -17.174 -9.144 42.673 1.00 36.66 178 GLU A C 1
ATOM 1380 O O . GLU A 1 178 ? -18.085 -9.859 42.247 1.00 36.66 178 GLU A O 1
ATOM 1385 N N . VAL A 1 179 ? -17.098 -7.852 42.332 1.00 44.09 179 VAL A N 1
ATOM 1386 C CA . VAL A 1 179 ? -18.090 -7.190 41.465 1.00 44.09 179 VAL A CA 1
ATOM 1387 C C . VAL A 1 179 ? -17.938 -7.627 40.002 1.00 44.09 179 VAL A C 1
ATOM 1389 O O . VAL A 1 179 ? -18.934 -7.866 39.319 1.00 44.09 179 VAL A O 1
ATOM 1392 N N . VAL A 1 180 ? -16.705 -7.811 39.514 1.00 43.25 180 VAL A N 1
ATOM 1393 C CA . VAL A 1 180 ? -16.445 -8.291 38.143 1.00 43.25 180 VAL A CA 1
ATOM 1394 C C . VAL A 1 180 ? -16.894 -9.746 37.957 1.00 43.25 180 VAL A C 1
ATOM 1396 O O . VAL A 1 180 ? -17.426 -10.089 36.899 1.00 43.25 180 VAL A O 1
ATOM 1399 N N . GLU A 1 181 ? -16.750 -10.593 38.981 1.00 38.56 181 GLU A N 1
ATOM 1400 C CA . GLU A 1 181 ? -17.174 -11.999 38.931 1.00 38.56 181 GLU A CA 1
ATOM 1401 C C . GLU A 1 181 ? -18.706 -12.157 38.941 1.00 38.56 181 GLU A C 1
ATOM 1403 O O . GLU A 1 181 ? -19.237 -13.032 38.255 1.00 38.56 181 GLU A O 1
ATOM 1408 N N . ARG A 1 182 ? -19.438 -11.259 39.622 1.00 38.62 182 ARG A N 1
ATOM 1409 C CA . ARG A 1 182 ? -20.917 -11.256 39.649 1.00 38.62 182 ARG A CA 1
ATOM 1410 C C . ARG A 1 182 ? -21.552 -10.646 38.395 1.00 38.62 182 ARG A C 1
ATOM 1412 O O . ARG A 1 182 ? -22.636 -11.063 38.006 1.00 38.62 182 ARG A O 1
ATOM 1419 N N . VAL A 1 183 ? -20.884 -9.704 37.725 1.00 43.72 183 VAL A N 1
ATOM 1420 C CA . VAL A 1 183 ? -21.395 -9.042 36.501 1.00 43.72 183 VAL A CA 1
ATOM 1421 C C . VAL A 1 183 ? -21.068 -9.835 35.221 1.00 43.72 183 VAL A C 1
ATOM 1423 O O . VAL A 1 183 ? -21.671 -9.618 34.170 1.00 43.72 183 VAL A O 1
ATOM 1426 N N . GLY A 1 184 ? -20.153 -10.808 35.295 1.00 36.12 184 GLY A N 1
ATOM 1427 C CA . GLY A 1 184 ? -19.711 -11.616 34.153 1.00 36.12 184 GLY A CA 1
ATOM 1428 C C . GLY A 1 184 ? -20.733 -12.607 33.578 1.00 36.12 184 GLY A C 1
ATOM 1429 O O . GLY A 1 184 ? -20.442 -13.204 32.540 1.00 36.12 184 GLY A O 1
ATOM 1430 N N . GLN A 1 185 ? -21.899 -12.797 34.207 1.00 33.88 185 GLN A N 1
ATOM 1431 C CA . GLN A 1 185 ? -22.887 -13.799 33.776 1.00 33.88 185 GLN A CA 1
ATOM 1432 C C . GLN A 1 185 ? -24.147 -13.243 33.094 1.00 33.88 185 GLN A C 1
ATOM 1434 O O . GLN A 1 185 ? -24.806 -14.010 32.401 1.00 33.88 185 GLN A O 1
ATOM 1439 N N . ASP A 1 186 ? -24.414 -11.932 33.132 1.00 30.45 186 ASP A N 1
ATOM 1440 C CA . ASP A 1 186 ? -25.678 -11.371 32.618 1.00 30.45 186 ASP A CA 1
ATOM 1441 C C . ASP A 1 186 ? -25.485 -10.272 31.556 1.00 30.45 186 ASP A C 1
ATOM 1443 O O . ASP A 1 186 ? -26.039 -9.175 31.641 1.00 30.45 186 ASP A O 1
ATOM 1447 N N . ILE A 1 187 ? -24.712 -10.562 30.503 1.00 44.31 187 ILE A N 1
ATOM 1448 C CA . ILE A 1 187 ? -24.669 -9.721 29.291 1.00 44.31 187 ILE A CA 1
ATOM 1449 C C . ILE A 1 187 ? -25.235 -10.488 28.094 1.00 44.31 187 ILE A C 1
ATOM 1451 O O . ILE A 1 187 ? -24.588 -10.613 27.064 1.00 44.31 187 ILE A O 1
ATOM 1455 N N . ASP A 1 188 ? -26.448 -11.012 28.240 1.00 40.12 188 ASP A N 1
ATOM 1456 C CA . ASP A 1 188 ? -27.348 -11.265 27.115 1.00 40.12 188 ASP A CA 1
ATOM 1457 C C . ASP A 1 188 ? -28.790 -11.303 27.637 1.00 40.12 188 ASP A C 1
ATOM 1459 O O . ASP A 1 188 ? -29.232 -12.284 28.224 1.00 40.12 188 ASP A O 1
ATOM 1463 N N . GLY A 1 189 ? -29.534 -10.210 27.426 1.00 32.66 189 GLY A N 1
ATOM 1464 C CA . GLY A 1 189 ? -30.988 -10.203 27.638 1.00 32.66 189 GLY A CA 1
ATOM 1465 C C . GLY A 1 189 ? -31.544 -9.125 28.567 1.00 32.66 189 GLY A C 1
ATOM 1466 O O . GLY A 1 189 ? -32.357 -9.423 29.432 1.00 32.66 189 GLY A O 1
ATOM 1467 N N . GLY A 1 190 ? -31.193 -7.853 28.369 1.00 29.88 190 GLY A N 1
ATOM 1468 C CA . GLY A 1 190 ? -31.865 -6.750 29.062 1.00 29.88 190 GLY A CA 1
ATOM 1469 C C . GLY A 1 190 ? -31.810 -5.456 28.263 1.00 29.88 190 GLY A C 1
ATOM 1470 O O . GLY A 1 190 ? -30.823 -4.728 28.322 1.00 29.88 190 GLY A O 1
ATOM 1471 N N . LYS A 1 191 ? -32.866 -5.151 27.498 1.00 35.97 191 LYS A N 1
ATOM 1472 C CA . LYS A 1 191 ? -33.030 -3.844 26.840 1.00 35.97 191 LYS A CA 1
ATOM 1473 C C . LYS A 1 191 ? -33.158 -2.754 27.915 1.00 35.97 191 LYS A C 1
ATOM 1475 O O . LYS A 1 191 ? -34.254 -2.524 28.417 1.00 35.97 191 LYS A O 1
ATOM 1480 N N . LYS A 1 192 ? -32.064 -2.061 28.246 1.00 37.41 192 LYS A N 1
ATOM 1481 C CA . LYS A 1 192 ? -32.132 -0.769 28.946 1.00 37.41 192 LYS A CA 1
ATOM 1482 C C . LYS A 1 192 ? -32.528 0.313 27.937 1.00 37.41 192 LYS A C 1
ATOM 1484 O O . LYS A 1 192 ? -31.889 0.480 26.902 1.00 37.41 192 LYS A O 1
ATOM 1489 N N . ALA A 1 193 ? -33.619 1.017 28.224 1.00 35.25 193 ALA A N 1
ATOM 1490 C CA . ALA A 1 193 ? -34.085 2.155 27.444 1.00 35.25 193 ALA A CA 1
ATOM 1491 C C . ALA A 1 193 ? -33.069 3.304 27.558 1.00 35.25 193 ALA A C 1
ATOM 1493 O O . ALA A 1 193 ? -32.918 3.885 28.626 1.00 35.25 193 ALA A O 1
ATOM 1494 N N . GLY A 1 194 ? -32.356 3.605 26.469 1.00 50.47 194 GLY A N 1
ATOM 1495 C CA . GLY A 1 194 ? -31.478 4.778 26.376 1.00 50.47 194 GLY A CA 1
ATOM 1496 C C . GLY A 1 194 ? -30.081 4.530 25.805 1.00 50.47 194 GLY A C 1
ATOM 1497 O O . GLY A 1 194 ? -29.398 5.496 25.481 1.00 50.47 194 GLY A O 1
ATOM 1498 N N . THR A 1 195 ? -29.649 3.279 25.627 1.00 58.78 195 THR A N 1
ATOM 1499 C CA . THR A 1 195 ? -28.367 2.980 24.973 1.00 58.78 195 THR A CA 1
ATOM 1500 C C . THR A 1 195 ? -28.566 2.836 23.466 1.00 58.78 195 THR A C 1
ATOM 1502 O O . THR A 1 195 ? -29.289 1.959 22.992 1.00 58.78 195 THR A O 1
ATOM 1505 N N . GLU A 1 196 ? -27.954 3.732 22.687 1.00 69.19 196 GLU A N 1
ATOM 1506 C CA . GLU A 1 196 ? -27.941 3.595 21.231 1.00 69.19 196 GLU A CA 1
ATOM 1507 C C . GLU A 1 196 ? -27.178 2.324 20.835 1.00 69.19 196 GLU A C 1
ATOM 1509 O O . GLU A 1 196 ? -26.133 1.997 21.404 1.00 69.19 196 GLU A O 1
ATOM 1514 N N . SER A 1 197 ? -27.701 1.579 19.859 1.00 82.81 197 SER A N 1
ATOM 1515 C CA . SER A 1 197 ? -26.996 0.397 19.354 1.00 82.81 197 SER A CA 1
ATOM 1516 C C . SER A 1 197 ? -25.697 0.813 18.654 1.00 82.81 197 SER A C 1
ATOM 1518 O O . SER A 1 197 ? -25.618 1.881 18.043 1.00 82.81 197 SER A O 1
ATOM 1520 N N . SER A 1 198 ? -24.687 -0.065 18.670 1.00 80.38 198 SER A N 1
ATOM 1521 C CA . SER A 1 198 ? -23.415 0.163 17.964 1.00 80.38 198 SER A CA 1
ATOM 1522 C C . SER A 1 198 ? -23.619 0.507 16.484 1.00 80.38 198 SER A C 1
ATOM 1524 O O . SER A 1 198 ? -22.898 1.349 15.952 1.00 80.38 198 SER A O 1
ATOM 1526 N N . ASP A 1 199 ? -24.620 -0.092 15.834 1.00 84.69 199 ASP A N 1
ATOM 1527 C CA . ASP A 1 199 ? -24.940 0.186 14.430 1.00 84.69 199 ASP A CA 1
ATOM 1528 C C . ASP A 1 199 ? -25.575 1.575 14.251 1.00 84.69 199 ASP A C 1
ATOM 1530 O O . ASP A 1 199 ? -25.184 2.328 13.362 1.00 84.69 199 ASP A O 1
ATOM 1534 N N . GLN A 1 200 ? -26.468 1.977 15.162 1.00 86.50 200 GLN A N 1
ATOM 1535 C CA . GLN A 1 200 ? -27.095 3.305 15.140 1.00 86.50 200 GLN A CA 1
ATOM 1536 C C . GLN A 1 200 ? -26.059 4.424 15.318 1.00 86.50 200 GLN A C 1
ATOM 1538 O O . GLN A 1 200 ? -26.141 5.462 14.654 1.00 86.50 200 GLN A O 1
ATOM 1543 N N . TYR A 1 201 ? -25.052 4.194 16.165 1.00 86.69 201 TYR A N 1
ATOM 1544 C CA . TYR A 1 201 ? -23.935 5.117 16.353 1.00 86.69 201 TYR A CA 1
ATOM 1545 C C . TYR A 1 201 ? -23.081 5.254 15.081 1.00 86.69 201 TYR A C 1
ATOM 1547 O O . TYR A 1 201 ? -22.727 6.367 14.681 1.00 86.69 201 TYR A O 1
ATOM 1555 N N . ILE A 1 202 ? -22.779 4.138 14.405 1.00 87.94 202 ILE A N 1
ATOM 1556 C CA . ILE A 1 202 ? -22.042 4.141 13.130 1.00 87.94 202 ILE A CA 1
ATOM 1557 C C . ILE A 1 202 ? -22.828 4.912 12.060 1.00 87.94 202 ILE A C 1
ATOM 1559 O O . ILE A 1 202 ? -22.256 5.753 11.365 1.00 87.94 202 ILE A O 1
ATOM 1563 N N . ASP A 1 203 ? -24.141 4.705 11.979 1.00 89.06 203 ASP A N 1
ATOM 1564 C CA . ASP A 1 203 ? -25.006 5.428 11.044 1.00 89.06 203 ASP A CA 1
ATOM 1565 C C . ASP A 1 203 ? -25.079 6.927 11.349 1.00 89.06 203 ASP A C 1
ATOM 1567 O O . ASP A 1 203 ? -25.192 7.749 10.438 1.00 89.06 203 ASP A O 1
ATOM 1571 N N . ARG A 1 204 ? -25.008 7.322 12.625 1.00 88.62 204 ARG A N 1
ATOM 1572 C CA . ARG A 1 204 ? -24.936 8.737 13.017 1.00 88.62 204 ARG A CA 1
ATOM 1573 C C . ARG A 1 204 ? -23.628 9.379 12.553 1.00 88.62 204 ARG A C 1
ATOM 1575 O O . ARG A 1 204 ? -23.662 10.479 12.004 1.00 88.62 204 ARG A O 1
ATOM 1582 N N . ILE A 1 205 ? -22.500 8.682 12.713 1.00 88.81 205 ILE A N 1
ATOM 1583 C CA . ILE A 1 205 ? -21.197 9.132 12.201 1.00 88.81 205 ILE A CA 1
ATOM 1584 C C . ILE A 1 205 ? -21.240 9.280 10.678 1.00 88.81 205 ILE A C 1
ATOM 1586 O O . ILE A 1 205 ? -20.841 10.318 10.153 1.00 88.81 205 ILE A O 1
ATOM 1590 N N . ASN A 1 206 ? -21.738 8.266 9.966 1.00 91.12 206 ASN A N 1
ATOM 1591 C CA . ASN A 1 206 ? -21.792 8.287 8.504 1.00 91.12 206 ASN A CA 1
ATOM 1592 C C . ASN A 1 206 ? -22.645 9.455 7.996 1.00 91.12 206 ASN A C 1
ATOM 1594 O O . ASN A 1 206 ? -22.176 10.228 7.162 1.00 91.12 206 ASN A O 1
ATOM 1598 N N . ARG A 1 207 ? -23.832 9.664 8.582 1.00 91.38 207 ARG A N 1
ATOM 1599 C CA . ARG A 1 207 ? -24.705 10.802 8.252 1.00 91.38 207 ARG A CA 1
ATOM 1600 C C . ARG A 1 207 ? -24.050 12.155 8.528 1.00 91.38 207 ARG A C 1
ATOM 1602 O O . ARG A 1 207 ? -24.211 13.085 7.739 1.00 91.38 207 ARG A O 1
ATOM 1609 N N . PHE A 1 208 ? -23.305 12.287 9.628 1.00 89.69 208 PHE A N 1
ATOM 1610 C CA . PHE A 1 208 ? -22.568 13.516 9.932 1.00 89.69 208 PHE A CA 1
ATOM 1611 C C . PHE A 1 208 ? -21.505 13.814 8.869 1.00 89.69 208 PHE A C 1
ATOM 1613 O O . PHE A 1 208 ? -21.429 14.938 8.369 1.00 89.69 208 PHE A O 1
ATOM 1620 N N . VAL A 1 209 ? -20.717 12.801 8.500 1.00 91.00 209 VAL A N 1
ATOM 1621 C CA . VAL A 1 209 ? -19.683 12.925 7.468 1.00 91.00 209 VAL A CA 1
ATOM 1622 C C . VAL A 1 209 ? -20.316 13.299 6.130 1.00 91.00 209 VAL A C 1
ATOM 1624 O O . VAL A 1 209 ? -19.895 14.277 5.526 1.00 91.00 209 VAL A O 1
ATOM 1627 N N . GLU A 1 210 ? -21.365 12.602 5.694 1.00 90.94 210 GLU A N 1
ATOM 1628 C CA . GLU A 1 210 ? -22.061 12.886 4.429 1.00 90.94 210 GLU A CA 1
ATOM 1629 C C . GLU A 1 210 ? -22.598 14.321 4.358 1.00 90.94 210 GLU A C 1
ATOM 1631 O O . GLU A 1 210 ? -22.369 15.011 3.364 1.00 90.94 210 GLU A O 1
ATOM 1636 N N . LYS A 1 211 ? -23.220 14.818 5.436 1.00 90.94 211 LYS A N 1
ATOM 1637 C CA . LYS A 1 211 ? -23.716 16.202 5.519 1.00 90.94 211 LYS A CA 1
ATOM 1638 C C . LYS A 1 211 ? -22.597 17.241 5.390 1.00 90.94 211 LYS A C 1
ATOM 1640 O O . LYS A 1 211 ? -22.795 18.315 4.825 1.00 90.94 211 LYS A O 1
ATOM 1645 N N . LYS A 1 212 ? -21.420 16.961 5.952 1.00 87.56 212 LYS A N 1
ATOM 1646 C CA . LYS A 1 212 ? -20.260 17.858 5.848 1.00 87.56 212 LYS A CA 1
ATOM 1647 C C . LYS A 1 212 ? -19.634 17.808 4.460 1.00 87.56 212 LYS A C 1
ATOM 1649 O O . LYS A 1 212 ? -19.309 18.855 3.906 1.00 87.56 212 LYS A O 1
ATOM 1654 N N . LEU A 1 213 ? -19.535 16.614 3.883 1.00 87.12 213 LEU A N 1
ATOM 1655 C CA . LEU A 1 213 ? -19.006 16.405 2.539 1.00 87.12 213 LEU A CA 1
ATOM 1656 C C . LEU A 1 213 ? -19.868 17.068 1.459 1.00 87.12 213 LEU A C 1
ATOM 1658 O O . LEU A 1 213 ? -19.315 17.630 0.524 1.00 87.12 213 LEU A O 1
ATOM 1662 N N . SER A 1 214 ? -21.197 17.093 1.602 1.00 87.00 214 SER A N 1
ATOM 1663 C CA . SER A 1 214 ? -22.072 17.776 0.633 1.00 87.00 214 SER A CA 1
ATOM 1664 C C . SER A 1 214 ? -21.885 19.297 0.582 1.00 87.00 214 SER A C 1
ATOM 1666 O O . SER A 1 214 ? -22.389 19.941 -0.330 1.00 87.00 214 SER A O 1
ATOM 1668 N N . THR A 1 215 ? -21.209 19.887 1.571 1.00 83.25 215 THR A N 1
ATOM 1669 C CA . THR A 1 215 ? -21.039 21.344 1.686 1.00 83.25 215 THR A CA 1
ATOM 1670 C C . THR A 1 215 ? -19.715 21.817 1.076 1.00 83.25 215 THR A C 1
ATOM 1672 O O . THR A 1 215 ? -19.528 23.012 0.866 1.00 83.25 215 THR A O 1
ATOM 1675 N N . VAL A 1 216 ? -18.775 20.901 0.818 1.00 81.56 216 VAL A N 1
ATOM 1676 C CA . VAL A 1 216 ? -17.378 21.238 0.534 1.00 81.56 216 VAL A CA 1
ATOM 1677 C C . VAL A 1 216 ? -16.899 20.506 -0.710 1.00 81.56 216 VAL A C 1
ATOM 1679 O O . VAL A 1 216 ? -16.955 19.281 -0.793 1.00 81.56 216 VAL A O 1
ATOM 1682 N N . GLU A 1 217 ? -16.370 21.256 -1.671 1.00 79.44 217 GLU A N 1
ATOM 1683 C CA . GLU A 1 217 ? -15.684 20.667 -2.815 1.00 79.44 217 GLU A CA 1
ATOM 1684 C C . GLU A 1 217 ? -14.340 20.076 -2.392 1.00 79.44 217 GLU A C 1
ATOM 1686 O O . GLU A 1 217 ? -13.679 20.559 -1.470 1.00 79.44 217 GLU A O 1
ATOM 1691 N N . ARG A 1 218 ? -13.916 19.013 -3.079 1.00 71.06 218 ARG A N 1
ATOM 1692 C CA . ARG A 1 218 ? -12.659 18.329 -2.778 1.00 71.06 218 ARG A CA 1
ATOM 1693 C C . ARG A 1 218 ? -11.477 19.281 -2.978 1.00 71.06 218 ARG A C 1
ATOM 1695 O O . ARG A 1 218 ? -10.979 19.452 -4.088 1.00 71.06 218 ARG A O 1
ATOM 1702 N N . SER A 1 219 ? -11.025 19.877 -1.880 1.00 63.22 219 SER A N 1
ATOM 1703 C CA . SER A 1 219 ? -9.908 20.812 -1.867 1.00 63.22 219 SER A CA 1
ATOM 1704 C C . SER A 1 219 ? -8.584 20.105 -2.156 1.00 63.22 219 SER A C 1
ATOM 1706 O O . SER A 1 219 ? -8.405 18.906 -1.917 1.00 63.22 219 SER A O 1
ATOM 1708 N N . THR A 1 220 ? -7.625 20.862 -2.679 1.00 59.84 220 THR A N 1
ATOM 1709 C CA . THR A 1 220 ? -6.256 20.429 -2.938 1.00 59.84 220 THR A CA 1
ATOM 1710 C C . THR A 1 220 ? -5.631 19.918 -1.634 1.00 59.84 220 THR A C 1
ATOM 1712 O O . THR A 1 220 ? -5.158 20.686 -0.802 1.00 59.84 220 THR A O 1
ATOM 1715 N N . TYR A 1 221 ? -5.590 18.592 -1.474 1.00 61.41 221 TYR A N 1
ATOM 1716 C CA . TYR A 1 221 ? -5.107 17.812 -0.316 1.00 61.41 221 TYR A CA 1
ATOM 1717 C C . TYR A 1 221 ? -3.665 18.107 0.167 1.00 61.41 221 TYR A C 1
ATOM 1719 O O . TYR A 1 221 ? -3.133 17.421 1.039 1.00 61.41 221 TYR A O 1
ATOM 1727 N N . LYS A 1 222 ? -2.988 19.101 -0.413 1.00 62.28 222 LYS A N 1
ATOM 1728 C CA . LYS A 1 222 ? -1.572 19.424 -0.205 1.00 62.28 222 LYS A CA 1
ATOM 1729 C C . LYS A 1 222 ? -1.347 20.556 0.803 1.00 62.28 222 LYS A C 1
ATOM 1731 O O . LYS A 1 222 ? -0.319 21.222 0.750 1.00 62.28 222 LYS A O 1
ATOM 1736 N N . VAL A 1 223 ? -2.266 20.760 1.744 1.00 78.06 223 VAL A N 1
ATOM 1737 C CA . VAL A 1 223 ? -2.032 21.657 2.885 1.00 78.06 223 VAL A CA 1
ATOM 1738 C C . VAL A 1 223 ? -1.177 20.920 3.922 1.00 78.06 223 VAL A C 1
ATOM 1740 O O . VAL A 1 223 ? -1.466 19.778 4.285 1.00 78.06 223 VAL A O 1
ATOM 1743 N N . THR A 1 224 ? -0.101 21.550 4.397 1.00 85.62 224 THR A N 1
ATOM 1744 C CA . THR A 1 224 ? 0.841 20.958 5.367 1.00 85.62 224 THR A CA 1
ATOM 1745 C C . THR A 1 224 ? 0.142 20.472 6.639 1.00 85.62 224 THR A C 1
ATOM 1747 O O . THR A 1 224 ? 0.395 19.353 7.080 1.00 85.62 224 THR A O 1
ATOM 1750 N N . MET A 1 225 ? -0.810 21.253 7.155 1.00 86.62 225 MET A N 1
ATOM 1751 C CA . MET A 1 225 ? -1.599 20.927 8.349 1.00 86.62 225 MET A CA 1
ATOM 1752 C C . MET A 1 225 ? -2.444 19.657 8.186 1.00 86.62 225 MET A C 1
ATOM 1754 O O . MET A 1 225 ? -2.488 18.821 9.084 1.00 86.62 225 MET A O 1
ATOM 1758 N N . VAL A 1 226 ? -3.075 19.469 7.021 1.00 89.31 226 VAL A N 1
ATOM 1759 C CA . VAL A 1 226 ? -3.881 18.270 6.726 1.00 89.31 226 VAL A CA 1
ATOM 1760 C C . VAL A 1 226 ? -2.991 17.028 6.687 1.00 89.31 226 VAL A C 1
ATOM 1762 O O . VAL A 1 226 ? -3.346 15.977 7.221 1.00 89.31 226 VAL A O 1
ATOM 1765 N N . ASN A 1 227 ? -1.803 17.150 6.089 1.00 89.88 227 ASN A N 1
ATOM 1766 C CA . ASN A 1 227 ? -0.836 16.058 6.038 1.00 89.88 227 ASN A CA 1
ATOM 1767 C C . ASN A 1 227 ? -0.304 15.683 7.423 1.00 89.88 227 ASN A C 1
ATOM 1769 O O . ASN A 1 227 ? -0.123 14.493 7.690 1.00 89.88 227 ASN A O 1
ATOM 1773 N N . ASP A 1 228 ? -0.064 16.661 8.296 1.00 91.94 228 ASP A N 1
ATOM 1774 C CA . ASP A 1 228 ? 0.370 16.383 9.663 1.00 91.94 228 ASP A CA 1
ATOM 1775 C C . ASP A 1 228 ? -0.736 15.695 10.477 1.00 91.94 228 ASP A C 1
ATOM 1777 O O . ASP A 1 228 ? -0.516 14.601 11.000 1.00 91.94 228 ASP A O 1
ATOM 1781 N N . ALA A 1 229 ? -1.962 16.231 10.455 1.00 92.25 229 ALA A N 1
ATOM 1782 C CA . ALA A 1 229 ? -3.124 15.610 11.097 1.00 92.25 229 ALA A CA 1
ATOM 1783 C C . ALA A 1 229 ? -3.349 14.166 10.608 1.00 92.25 229 ALA A C 1
ATOM 1785 O O . ALA A 1 229 ? -3.548 13.243 11.401 1.00 92.25 229 ALA A O 1
ATOM 1786 N N . ARG A 1 230 ? -3.214 13.921 9.297 1.00 92.75 230 ARG A N 1
ATOM 1787 C CA . ARG A 1 230 ? -3.301 12.571 8.720 1.00 92.75 230 ARG A CA 1
ATOM 1788 C C . ARG A 1 230 ? -2.195 11.647 9.231 1.00 92.75 230 ARG A C 1
ATOM 1790 O O . ARG A 1 230 ? -2.467 10.487 9.537 1.00 92.75 230 ARG A O 1
ATOM 1797 N N . ARG A 1 231 ? -0.949 12.125 9.334 1.00 92.75 231 ARG A N 1
ATOM 1798 C CA . ARG A 1 231 ? 0.175 11.335 9.873 1.00 92.75 231 ARG A CA 1
ATOM 1799 C C . ARG A 1 231 ? -0.050 10.976 11.339 1.00 92.75 231 ARG A C 1
ATOM 1801 O O . ARG A 1 231 ? 0.218 9.837 11.720 1.00 92.75 231 ARG A O 1
ATOM 1808 N N . GLN A 1 232 ? -0.547 11.913 12.141 1.00 93.31 232 GLN A N 1
ATOM 1809 C CA . GLN A 1 232 ? -0.893 11.673 13.543 1.00 93.31 232 GLN A CA 1
ATOM 1810 C C . GLN A 1 232 ? -2.014 10.630 13.668 1.00 93.31 232 GLN A C 1
ATOM 1812 O O . GLN A 1 232 ? -1.887 9.678 14.441 1.00 93.31 232 GLN A O 1
ATOM 1817 N N . LEU A 1 233 ? -3.049 10.723 12.828 1.00 93.44 233 LEU A N 1
ATOM 1818 C CA . LEU A 1 233 ? -4.145 9.756 12.798 1.00 93.44 233 LEU A CA 1
ATOM 1819 C C . LEU A 1 233 ? -3.672 8.345 12.409 1.00 93.44 233 LEU A C 1
ATOM 1821 O O . LEU A 1 233 ? -4.061 7.370 13.049 1.00 93.44 233 LEU A O 1
ATOM 1825 N N . ILE A 1 234 ? -2.779 8.225 11.418 1.00 93.31 234 ILE A N 1
ATOM 1826 C CA . ILE A 1 234 ? -2.161 6.940 11.041 1.00 93.31 234 ILE A CA 1
ATOM 1827 C C . ILE A 1 234 ? -1.350 6.363 12.207 1.00 93.31 234 ILE A C 1
ATOM 1829 O O . ILE A 1 234 ? -1.448 5.170 12.487 1.00 93.31 234 ILE A O 1
ATOM 1833 N N . LYS A 1 235 ? -0.560 7.185 12.911 1.00 92.62 235 LYS A N 1
ATOM 1834 C CA . LYS A 1 235 ? 0.196 6.731 14.091 1.00 92.62 235 LYS A CA 1
ATOM 1835 C C . LYS A 1 235 ? -0.738 6.197 15.182 1.00 92.62 235 LYS A C 1
ATOM 1837 O O . LYS A 1 235 ? -0.482 5.113 15.704 1.00 92.62 235 LYS A O 1
ATOM 1842 N N . SER A 1 236 ? -1.825 6.914 15.473 1.00 92.25 236 SER A N 1
ATOM 1843 C CA . SER A 1 236 ? -2.844 6.499 16.447 1.00 92.25 236 SER A CA 1
ATOM 1844 C C . SER A 1 236 ? -3.516 5.178 16.050 1.00 92.25 236 SER A C 1
ATOM 1846 O O . SER A 1 236 ? -3.555 4.244 16.852 1.00 92.25 236 SER A O 1
ATOM 1848 N N . LEU A 1 237 ? -3.932 5.044 14.784 1.00 92.38 237 LEU A N 1
ATOM 1849 C CA . LEU A 1 237 ? -4.512 3.815 14.231 1.00 92.38 237 LEU A CA 1
ATOM 1850 C C . LEU A 1 237 ? -3.577 2.611 14.413 1.00 92.38 237 LEU A C 1
ATOM 1852 O O . LEU A 1 237 ? -3.985 1.575 14.939 1.00 92.38 237 LEU A O 1
ATOM 1856 N N . ILE A 1 238 ? -2.317 2.744 13.983 1.00 90.44 238 ILE A N 1
ATOM 1857 C CA . ILE A 1 238 ? -1.342 1.651 14.060 1.00 90.44 238 ILE A CA 1
ATOM 1858 C C . ILE A 1 238 ? -1.057 1.285 15.517 1.00 90.44 238 ILE A C 1
ATOM 1860 O O . ILE A 1 238 ? -1.013 0.098 15.832 1.00 90.44 238 ILE A O 1
ATOM 1864 N N . SER A 1 239 ? -0.918 2.269 16.410 1.00 90.19 239 SER A N 1
ATOM 1865 C CA . SER A 1 239 ? -0.724 2.018 17.842 1.00 90.19 239 SER A CA 1
ATOM 1866 C C . SER A 1 239 ? -1.894 1.224 18.437 1.00 90.19 239 SER A C 1
ATOM 1868 O O . SER A 1 239 ? -1.693 0.154 19.007 1.00 90.19 239 SER A O 1
ATOM 1870 N N . ARG A 1 240 ? -3.133 1.669 18.186 1.00 89.12 240 ARG A N 1
ATOM 1871 C CA . ARG A 1 240 ? -4.366 1.045 18.698 1.00 89.12 240 ARG A CA 1
ATOM 1872 C C . ARG A 1 240 ? -4.628 -0.357 18.143 1.00 89.12 240 ARG A C 1
ATOM 1874 O O . ARG A 1 240 ? -5.432 -1.093 18.707 1.00 89.12 240 ARG A O 1
ATOM 1881 N N . SER A 1 241 ? -3.994 -0.721 17.030 1.00 88.88 241 SER A N 1
ATOM 1882 C CA . SER A 1 241 ? -4.171 -2.024 16.384 1.00 88.88 241 SER A CA 1
ATOM 1883 C C . SER A 1 241 ? -3.327 -3.152 16.993 1.00 88.88 241 SER A C 1
ATOM 1885 O O . SER A 1 241 ? -3.632 -4.319 16.767 1.00 88.88 241 SER A O 1
ATOM 1887 N N . ARG A 1 242 ? -2.303 -2.860 17.803 1.00 85.69 242 ARG A N 1
ATOM 1888 C CA . ARG A 1 242 ? -1.325 -3.860 18.284 1.00 85.69 242 ARG A CA 1
ATOM 1889 C C . ARG A 1 242 ? -1.749 -4.614 19.553 1.00 85.69 242 ARG A C 1
ATOM 1891 O O . ARG A 1 242 ? -0.911 -4.929 20.394 1.00 85.69 242 ARG A O 1
ATOM 1898 N N . ASN A 1 243 ? -3.035 -4.922 19.692 1.00 86.38 243 ASN A N 1
ATOM 1899 C CA . ASN A 1 243 ? -3.553 -5.619 20.871 1.00 86.38 243 ASN A CA 1
ATOM 1900 C C . ASN A 1 243 ? -3.320 -7.134 20.770 1.00 86.38 243 ASN A C 1
ATOM 1902 O O . ASN A 1 243 ? -3.479 -7.726 19.702 1.00 86.38 243 ASN A O 1
ATOM 1906 N N . GLN A 1 244 ? -3.010 -7.779 21.898 1.00 86.44 244 GLN A N 1
ATOM 1907 C CA . GLN A 1 244 ? -2.860 -9.243 21.989 1.00 86.44 244 GLN A CA 1
ATOM 1908 C C . GLN A 1 244 ? -4.207 -9.983 22.096 1.00 86.44 244 GLN A C 1
ATOM 1910 O O . GLN A 1 244 ? -4.261 -11.213 22.137 1.00 86.44 244 GLN A O 1
ATOM 1915 N N . SER A 1 245 ? -5.317 -9.247 22.109 1.00 90.12 245 SER A N 1
ATOM 1916 C CA . SER A 1 245 ? -6.679 -9.772 22.088 1.00 90.12 245 SER A CA 1
ATOM 1917 C C . SER A 1 245 ? -7.526 -8.982 21.088 1.00 90.12 245 SER A C 1
ATOM 1919 O O . SER A 1 245 ? -7.356 -7.777 20.894 1.00 90.12 245 SER A O 1
ATOM 1921 N N . CYS A 1 246 ? -8.426 -9.671 20.388 1.00 91.25 246 CYS A N 1
ATOM 1922 C CA . CYS A 1 246 ? -9.292 -9.037 19.397 1.00 91.25 246 CYS A CA 1
ATOM 1923 C C . CYS A 1 246 ? -10.603 -8.558 20.03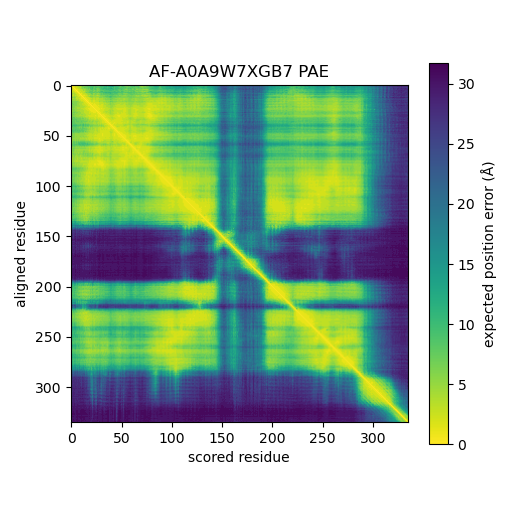2 1.00 91.25 246 CYS A C 1
ATOM 1925 O O . CYS A 1 246 ? -11.381 -9.366 20.501 1.00 91.25 246 CYS A O 1
ATOM 1927 N N . GLN A 1 247 ? -10.955 -7.284 19.951 1.00 89.56 247 GLN A N 1
ATOM 1928 C CA . GLN A 1 247 ? -12.231 -6.770 20.467 1.00 89.56 247 GLN A CA 1
ATOM 1929 C C . GLN A 1 247 ? -13.461 -7.262 19.679 1.00 89.56 247 GLN A C 1
ATOM 1931 O O . GLN A 1 247 ? -14.577 -7.154 20.170 1.00 89.56 247 GLN A O 1
ATOM 1936 N N . ASN A 1 248 ? -13.273 -7.831 18.479 1.00 89.12 248 ASN A N 1
ATOM 1937 C CA . ASN A 1 248 ? -14.373 -8.316 17.638 1.00 89.12 248 ASN A CA 1
ATOM 1938 C C . ASN A 1 248 ? -14.761 -9.773 17.949 1.00 89.12 248 ASN A C 1
ATOM 1940 O O . ASN A 1 248 ? -15.921 -10.051 18.222 1.00 89.12 248 ASN A O 1
ATOM 1944 N N . CYS A 1 249 ? -13.810 -10.716 17.926 1.00 89.56 249 CYS A N 1
ATOM 1945 C CA . CYS A 1 249 ? -14.080 -12.130 18.251 1.00 89.56 249 CYS A CA 1
ATOM 1946 C C . CYS A 1 249 ? -13.623 -12.534 19.667 1.00 89.56 249 CYS A C 1
ATOM 1948 O O . CYS A 1 249 ? -13.864 -13.655 20.121 1.00 89.56 249 CYS A O 1
ATOM 1950 N N . ARG A 1 250 ? -12.917 -11.643 20.376 1.00 89.44 250 ARG A N 1
ATOM 1951 C CA . ARG A 1 250 ? -12.203 -11.901 21.644 1.00 89.44 250 ARG A CA 1
ATOM 1952 C C . ARG A 1 250 ? -11.319 -13.146 21.614 1.00 89.44 250 ARG A C 1
ATOM 1954 O O . ARG A 1 250 ? -11.186 -13.837 22.616 1.00 89.44 250 ARG A O 1
ATOM 1961 N N . GLY A 1 251 ? -10.755 -13.439 20.443 1.00 89.94 251 GLY A N 1
ATOM 1962 C CA . GLY A 1 251 ? -9.718 -14.448 20.255 1.00 89.94 251 GLY A CA 1
ATOM 1963 C C . GLY A 1 251 ? -8.321 -13.895 20.571 1.00 89.94 251 GLY A C 1
ATOM 1964 O O . GLY A 1 251 ? -8.101 -12.687 20.410 1.00 89.94 251 GLY A O 1
ATOM 1965 N N . PRO A 1 252 ? -7.380 -14.755 20.994 1.00 92.25 252 PRO A N 1
ATOM 1966 C CA . PRO A 1 252 ? -6.012 -14.360 21.316 1.00 92.25 252 PRO A CA 1
ATOM 1967 C C . PRO A 1 252 ? -5.194 -14.122 20.043 1.00 92.25 252 PRO A C 1
ATOM 1969 O O . PRO A 1 252 ? -5.077 -15.002 19.191 1.00 92.25 252 PRO A O 1
ATOM 1972 N N . VAL A 1 253 ? -4.610 -12.939 19.902 1.00 91.62 253 VAL A N 1
ATOM 1973 C CA . VAL A 1 253 ? -3.778 -12.598 18.746 1.00 91.62 253 VAL A CA 1
ATOM 1974 C C . VAL A 1 253 ? -2.338 -13.024 19.049 1.00 91.62 253 VAL A C 1
ATOM 1976 O O . VAL A 1 253 ? -1.774 -12.559 20.036 1.00 91.62 253 VAL A O 1
ATOM 1979 N N . PRO A 1 254 ? -1.734 -13.916 18.246 1.00 90.81 254 PRO A N 1
ATOM 1980 C CA . PRO A 1 254 ? -0.368 -14.362 18.466 1.00 90.81 254 PRO A CA 1
ATOM 1981 C C . PRO A 1 254 ? 0.621 -13.241 18.146 1.00 90.81 254 PRO A C 1
ATOM 1983 O O . PRO A 1 254 ? 0.478 -12.524 17.150 1.00 90.81 254 PRO A O 1
ATOM 1986 N N . LYS A 1 255 ? 1.670 -13.129 18.959 1.00 92.00 255 LYS A N 1
ATOM 1987 C CA . LYS A 1 255 ? 2.745 -12.175 18.716 1.00 92.00 255 LYS A CA 1
ATOM 1988 C C . LYS A 1 255 ? 3.560 -12.593 17.495 1.00 92.00 255 LYS A C 1
ATOM 1990 O O . LYS A 1 255 ? 3.873 -13.765 17.283 1.00 92.00 255 LYS A O 1
ATOM 1995 N N . LEU A 1 256 ? 3.904 -11.604 16.681 1.00 93.06 256 LEU A N 1
ATOM 1996 C CA . LEU A 1 256 ? 4.771 -11.781 15.525 1.00 93.06 256 LEU A CA 1
ATOM 1997 C C . LEU A 1 256 ? 6.152 -11.223 15.846 1.00 93.06 256 LEU A C 1
ATOM 1999 O O . LEU A 1 256 ? 6.267 -10.155 16.455 1.00 93.06 256 LEU A O 1
ATOM 2003 N N . ARG A 1 257 ? 7.178 -11.947 15.406 1.00 93.38 257 ARG A N 1
ATOM 2004 C CA . ARG A 1 257 ? 8.589 -11.570 15.476 1.00 93.38 257 ARG A CA 1
ATOM 2005 C C . ARG A 1 257 ? 9.152 -11.578 14.064 1.00 93.38 257 ARG A C 1
ATOM 2007 O O . ARG A 1 257 ? 8.907 -12.509 13.308 1.00 93.38 257 ARG A O 1
ATOM 2014 N N . ARG A 1 258 ? 9.932 -10.570 13.698 1.00 93.62 258 ARG A N 1
ATOM 2015 C CA . ARG A 1 258 ? 10.615 -10.521 12.399 1.00 93.62 258 ARG A CA 1
ATOM 2016 C C . ARG A 1 258 ? 12.105 -10.788 12.537 1.00 93.62 258 ARG A C 1
ATOM 2018 O O . ARG A 1 258 ? 12.686 -10.496 13.579 1.00 93.62 258 ARG A O 1
ATOM 2025 N N . ASP A 1 259 ? 12.694 -11.297 11.466 1.00 92.81 259 ASP A N 1
ATOM 2026 C CA . ASP A 1 259 ? 14.137 -11.430 11.286 1.00 92.81 259 ASP A CA 1
ATOM 2027 C C . ASP A 1 259 ? 14.542 -10.665 10.021 1.00 92.81 259 ASP A C 1
ATOM 2029 O O . ASP A 1 259 ? 14.234 -11.066 8.890 1.00 92.81 259 ASP A O 1
ATOM 2033 N N . GLY A 1 260 ? 15.117 -9.480 10.241 1.00 90.06 260 GLY A N 1
ATOM 2034 C CA . GLY A 1 260 ? 15.350 -8.484 9.198 1.00 90.06 260 GLY A CA 1
ATOM 2035 C C . GLY A 1 260 ? 14.090 -8.196 8.370 1.00 90.06 260 GLY A C 1
ATOM 2036 O O . GLY A 1 260 ? 13.014 -7.939 8.916 1.00 90.06 260 GLY A O 1
ATOM 2037 N N . TYR A 1 261 ? 14.252 -8.267 7.047 1.00 90.62 261 TYR A N 1
ATOM 2038 C CA . TYR A 1 261 ? 13.196 -8.088 6.040 1.00 90.62 261 TYR A CA 1
ATOM 2039 C C . TYR A 1 261 ? 12.867 -9.385 5.281 1.00 90.62 261 TYR A C 1
ATOM 2041 O O . TYR A 1 261 ? 12.227 -9.344 4.235 1.00 90.62 261 TYR A O 1
ATOM 2049 N N . LEU A 1 262 ? 13.346 -10.533 5.773 1.00 88.19 262 LEU A N 1
ATOM 2050 C CA . LEU A 1 262 ? 13.264 -11.809 5.055 1.00 88.19 262 LEU A CA 1
ATOM 2051 C C . LEU A 1 262 ? 12.186 -12.728 5.620 1.00 88.19 262 LEU A C 1
ATOM 2053 O O . LEU A 1 262 ? 11.501 -13.411 4.863 1.00 88.19 262 LEU A O 1
ATOM 2057 N N . LYS A 1 263 ? 12.054 -12.783 6.950 1.00 90.62 263 LYS A N 1
ATOM 2058 C CA . LYS A 1 263 ? 11.204 -13.775 7.618 1.00 90.62 263 LYS A CA 1
ATOM 2059 C C . LYS A 1 263 ? 10.330 -13.136 8.685 1.00 90.62 263 LYS A C 1
ATOM 2061 O O . LYS A 1 263 ? 10.753 -12.240 9.419 1.00 90.62 263 LYS A O 1
ATOM 2066 N N . ILE A 1 264 ? 9.111 -13.655 8.792 1.00 92.88 264 ILE A N 1
ATOM 2067 C CA . ILE A 1 264 ? 8.162 -13.344 9.858 1.00 92.88 264 ILE A CA 1
ATOM 2068 C C . ILE A 1 264 ? 7.842 -14.656 10.566 1.00 92.88 264 ILE A C 1
ATOM 2070 O O . ILE A 1 264 ? 7.375 -15.613 9.957 1.00 92.88 264 ILE A O 1
ATOM 2074 N N . PHE A 1 265 ? 8.110 -14.688 11.861 1.00 93.19 265 PHE A N 1
ATOM 2075 C CA . PHE A 1 265 ? 7.809 -15.788 12.755 1.00 93.19 265 PHE A CA 1
ATOM 2076 C C . PHE A 1 265 ? 6.569 -15.452 13.570 1.00 93.19 265 PHE A C 1
ATOM 2078 O O . PHE A 1 265 ? 6.406 -14.330 14.053 1.00 93.19 265 PHE A O 1
ATOM 2085 N N . ARG A 1 266 ? 5.715 -16.451 13.762 1.00 91.25 266 ARG A N 1
ATOM 2086 C CA . ARG A 1 266 ? 4.609 -16.394 14.710 1.00 91.25 266 ARG A CA 1
ATOM 2087 C C . ARG A 1 266 ? 5.032 -17.108 15.983 1.00 91.25 266 ARG A C 1
ATOM 2089 O O . ARG A 1 266 ? 5.394 -18.280 15.927 1.00 91.25 266 ARG A O 1
ATOM 2096 N N . GLU A 1 267 ? 4.997 -16.404 17.105 1.00 92.44 267 GLU A N 1
ATOM 2097 C CA . GLU A 1 267 ? 5.270 -17.008 18.404 1.00 92.44 267 GLU A CA 1
ATOM 2098 C C . GLU A 1 267 ? 4.116 -17.947 18.796 1.00 92.44 267 GLU A C 1
ATOM 2100 O O . GLU A 1 267 ? 2.952 -17.670 18.473 1.00 92.44 267 GLU A O 1
ATOM 2105 N N . PRO A 1 268 ? 4.412 -19.082 19.452 1.00 91.00 268 PRO A N 1
ATOM 2106 C CA . PRO A 1 268 ? 3.374 -19.980 19.932 1.00 91.00 268 PRO A CA 1
ATOM 2107 C C . PRO A 1 268 ? 2.535 -19.283 21.007 1.00 91.00 268 PRO A C 1
ATOM 2109 O O . PRO A 1 268 ? 3.053 -18.540 21.840 1.00 91.00 268 PRO A O 1
ATOM 2112 N N . LEU A 1 269 ? 1.228 -19.544 21.001 1.00 91.06 269 LEU A N 1
ATOM 2113 C CA . LEU A 1 269 ? 0.322 -19.004 22.012 1.00 91.06 269 LEU A CA 1
ATOM 2114 C C . LEU A 1 269 ? 0.664 -19.557 23.397 1.00 91.06 269 LEU A C 1
ATOM 2116 O O . LEU A 1 269 ? 1.016 -20.730 23.537 1.00 91.06 269 LEU A O 1
ATOM 2120 N N . THR A 1 270 ? 0.502 -18.729 24.427 1.00 92.88 270 THR A N 1
ATOM 2121 C CA . THR A 1 270 ? 0.662 -19.163 25.823 1.00 92.88 270 THR A CA 1
ATOM 2122 C C . THR A 1 270 ? -0.447 -20.140 26.227 1.00 92.88 270 THR A C 1
ATOM 2124 O O . THR A 1 270 ? -1.517 -20.153 25.623 1.00 92.88 270 THR A O 1
ATOM 2127 N N . ARG A 1 271 ? -0.246 -20.940 27.287 1.00 92.56 271 ARG A N 1
ATOM 2128 C CA . ARG A 1 271 ? -1.264 -21.904 27.765 1.00 92.56 271 ARG A CA 1
ATOM 2129 C C . ARG A 1 271 ? -2.619 -21.243 28.059 1.00 92.56 271 ARG A C 1
ATOM 2131 O O . ARG A 1 271 ? -3.653 -21.786 27.685 1.00 92.56 271 ARG A O 1
ATOM 2138 N N . LYS A 1 272 ? -2.609 -20.040 28.653 1.00 91.31 272 LYS A N 1
ATOM 2139 C CA . LYS A 1 272 ? -3.825 -19.242 28.902 1.00 91.31 272 LYS A CA 1
ATOM 2140 C C . LYS A 1 272 ? -4.534 -18.884 27.591 1.00 91.31 272 LYS A C 1
ATOM 2142 O O . LYS A 1 272 ? -5.737 -19.076 27.458 1.00 91.31 272 LYS A O 1
ATOM 2147 N N . GLN A 1 273 ? -3.784 -18.409 26.599 1.00 91.31 273 GLN A N 1
ATOM 2148 C CA . GLN A 1 273 ? -4.333 -18.061 25.288 1.00 91.31 273 GLN A CA 1
ATOM 2149 C C . GLN A 1 273 ? -4.856 -19.291 24.536 1.00 91.31 273 GLN A C 1
ATOM 2151 O O . GLN A 1 273 ? -5.915 -19.220 23.924 1.00 91.31 273 GLN A O 1
ATOM 2156 N N . GLN A 1 274 ? -4.165 -20.429 24.612 1.00 91.50 274 GLN A N 1
ATOM 2157 C CA . GLN A 1 274 ? -4.630 -21.682 24.012 1.00 91.50 274 GLN A CA 1
ATOM 2158 C C . GLN A 1 274 ? -5.983 -22.117 24.589 1.00 91.50 274 GLN A C 1
ATOM 2160 O O . GLN A 1 274 ? -6.868 -22.489 23.822 1.00 91.50 274 GLN A O 1
ATOM 2165 N N . ALA A 1 275 ? -6.185 -21.988 25.905 1.00 91.81 275 ALA A N 1
ATOM 2166 C CA . ALA A 1 275 ? -7.473 -22.277 26.536 1.00 91.81 275 ALA A CA 1
ATOM 2167 C C . ALA A 1 275 ? -8.598 -21.366 26.006 1.00 91.81 275 ALA A C 1
ATOM 2169 O O . ALA A 1 275 ? -9.676 -21.854 25.676 1.00 91.81 275 ALA A O 1
ATOM 2170 N N . VAL A 1 276 ? -8.335 -20.061 25.834 1.00 90.44 276 VAL A N 1
ATOM 2171 C CA . VAL A 1 276 ? -9.300 -19.109 25.238 1.00 90.44 276 VAL A CA 1
ATOM 2172 C C . VAL A 1 276 ? -9.592 -19.435 23.771 1.00 90.44 276 VAL A C 1
ATOM 2174 O O . VAL A 1 276 ? -10.717 -19.279 23.302 1.00 90.44 276 VAL A O 1
ATOM 2177 N N . GLN A 1 277 ? -8.582 -19.870 23.018 1.00 91.38 277 GLN A N 1
ATOM 2178 C CA . GLN A 1 277 ? -8.767 -20.274 21.629 1.00 91.38 277 GLN A CA 1
ATOM 2179 C C . GLN A 1 277 ? -9.664 -21.518 21.530 1.00 91.38 277 GLN A C 1
ATOM 2181 O O . GLN A 1 277 ? -10.579 -21.543 20.706 1.00 91.38 277 GLN A O 1
ATOM 2186 N N . GLN A 1 278 ? -9.420 -22.520 22.381 1.00 90.62 278 GLN A N 1
ATOM 2187 C CA . GLN A 1 278 ? -10.182 -23.768 22.421 1.00 90.62 278 GLN A CA 1
ATOM 2188 C C . GLN A 1 278 ? -11.623 -23.549 22.885 1.00 90.62 278 GLN A C 1
ATOM 2190 O O . GLN A 1 278 ? -12.539 -24.044 22.234 1.00 90.62 278 GLN A O 1
ATOM 2195 N N . SER A 1 279 ? -11.845 -22.754 23.939 1.00 91.06 279 SER A N 1
ATOM 2196 C CA . SER A 1 279 ? -13.197 -22.474 24.448 1.00 91.06 279 SER A CA 1
ATOM 2197 C C . SER A 1 279 ? -14.086 -21.773 23.421 1.00 91.06 279 SER A C 1
ATOM 2199 O O . SER A 1 279 ? -15.303 -21.932 23.433 1.00 91.06 279 SER A O 1
ATOM 2201 N N . LYS A 1 280 ? -13.477 -21.028 22.495 1.00 87.81 280 LYS A N 1
ATOM 2202 C CA . LYS A 1 280 ? -14.172 -20.331 21.408 1.00 87.81 280 LYS A CA 1
ATOM 2203 C C . LYS A 1 280 ? -14.214 -21.096 20.091 1.00 87.81 280 LYS A C 1
ATOM 2205 O O . LYS A 1 280 ? -14.754 -20.569 19.122 1.00 87.81 280 LYS A O 1
ATOM 2210 N N . GLY A 1 281 ? -13.607 -22.281 20.021 1.00 88.25 281 GLY A N 1
ATOM 2211 C CA . GLY A 1 281 ? -13.522 -23.064 18.787 1.00 88.25 281 GLY A CA 1
ATOM 2212 C C . GLY A 1 281 ? -12.811 -22.332 17.641 1.00 88.25 281 GLY A C 1
ATOM 2213 O O . GLY A 1 281 ? -13.120 -22.561 16.474 1.00 88.25 281 GLY A O 1
ATOM 2214 N N . LEU A 1 282 ? -11.886 -21.415 17.948 1.00 87.00 282 LEU A N 1
ATOM 2215 C CA . LEU A 1 282 ? -11.184 -20.637 16.929 1.00 87.00 282 LEU A CA 1
ATOM 2216 C C . LEU A 1 282 ? -10.034 -21.459 16.339 1.00 87.00 282 LEU A C 1
ATOM 2218 O O . LEU A 1 282 ? -9.144 -21.914 17.055 1.00 87.00 282 LEU A O 1
ATOM 2222 N N . SER A 1 283 ? -10.009 -21.601 15.017 1.00 83.94 283 SER A N 1
ATOM 2223 C CA . SER A 1 283 ? -8.922 -22.261 14.291 1.00 83.94 283 SER A CA 1
ATOM 2224 C C . SER A 1 283 ? -8.348 -21.342 13.218 1.00 83.94 283 SER A C 1
ATOM 2226 O O . SER A 1 283 ? -9.018 -20.426 12.740 1.00 83.94 283 SER A O 1
ATOM 2228 N N . TYR A 1 284 ? -7.090 -21.573 12.853 1.00 79.56 284 TYR A N 1
ATOM 2229 C CA . TYR A 1 284 ? -6.463 -20.875 11.738 1.00 79.56 284 TYR A CA 1
ATOM 2230 C C . TYR A 1 284 ? -6.961 -21.468 10.421 1.00 79.56 284 TYR A C 1
ATOM 2232 O O . TYR A 1 284 ? -6.936 -22.684 10.241 1.00 79.56 284 TYR A O 1
ATOM 2240 N N . ALA A 1 285 ? -7.352 -20.611 9.480 1.00 71.56 285 ALA A N 1
ATOM 2241 C CA . ALA A 1 285 ? -7.485 -21.027 8.092 1.00 71.56 285 ALA A CA 1
ATOM 2242 C C . ALA A 1 285 ? -6.083 -21.196 7.488 1.00 71.56 285 ALA A C 1
ATOM 2244 O O . ALA A 1 285 ? -5.243 -20.300 7.618 1.00 71.56 285 ALA A O 1
ATOM 2245 N N . ASP A 1 286 ? -5.820 -22.329 6.835 1.00 68.12 286 ASP A N 1
ATOM 2246 C CA . ASP A 1 286 ? -4.583 -22.507 6.078 1.00 68.12 286 ASP A CA 1
ATOM 2247 C C . ASP A 1 286 ? -4.683 -21.753 4.746 1.00 68.12 286 ASP A C 1
ATOM 2249 O O . ASP A 1 286 ? -5.392 -22.147 3.817 1.00 68.12 286 ASP A O 1
ATOM 2253 N N . VAL A 1 287 ? -3.988 -20.620 4.680 1.00 64.56 287 VAL A N 1
ATOM 2254 C CA . VAL A 1 287 ? -4.040 -19.698 3.543 1.00 64.56 287 VAL A CA 1
ATOM 2255 C C . VAL A 1 287 ? -3.307 -20.260 2.320 1.00 64.56 287 VAL A C 1
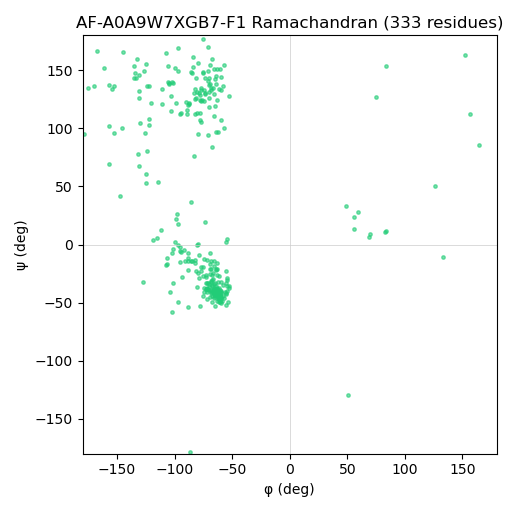ATOM 2257 O O . VAL A 1 287 ? -3.691 -19.947 1.196 1.00 64.56 287 VAL A O 1
ATOM 2260 N N . LEU A 1 288 ? -2.315 -21.141 2.497 1.00 62.72 288 LEU A N 1
ATOM 2261 C CA . LEU A 1 288 ? -1.570 -21.719 1.370 1.00 62.72 288 LEU A CA 1
ATOM 2262 C C . LEU A 1 288 ? -2.412 -22.741 0.597 1.00 62.72 288 LEU A C 1
ATOM 2264 O O . LEU A 1 288 ? -2.326 -22.822 -0.629 1.00 62.72 288 LEU A O 1
ATOM 2268 N N . HIS A 1 289 ? -3.288 -23.469 1.290 1.00 59.84 289 HIS A N 1
ATOM 2269 C CA . HIS A 1 289 ? -4.256 -24.353 0.642 1.00 59.84 289 HIS A CA 1
ATOM 2270 C C . HIS A 1 289 ? -5.355 -23.583 -0.104 1.00 59.84 289 HIS A C 1
ATOM 2272 O O . HIS A 1 289 ? -5.801 -24.027 -1.164 1.00 59.84 289 HIS A O 1
ATOM 2278 N N . LEU A 1 290 ? -5.762 -22.417 0.409 1.00 58.19 290 LEU A N 1
ATOM 2279 C CA . LEU A 1 290 ? -6.722 -21.536 -0.265 1.00 58.19 290 LEU A CA 1
ATOM 2280 C C . LEU A 1 290 ? -6.143 -20.961 -1.567 1.00 58.19 290 LEU A C 1
ATOM 2282 O O . LEU A 1 290 ? -6.834 -20.954 -2.586 1.00 58.19 290 LEU A O 1
ATOM 2286 N N . ASP A 1 291 ? -4.874 -20.549 -1.554 1.00 57.50 291 ASP A N 1
ATOM 2287 C CA . ASP A 1 291 ? -4.191 -19.990 -2.725 1.00 57.50 291 ASP A CA 1
ATOM 2288 C C . ASP A 1 291 ? -3.879 -21.073 -3.774 1.00 57.50 291 ASP A C 1
ATOM 2290 O O . ASP A 1 291 ? -4.114 -20.874 -4.961 1.00 57.50 291 ASP A O 1
ATOM 2294 N N . MET A 1 292 ? -3.486 -22.288 -3.360 1.00 55.88 292 MET A N 1
ATOM 2295 C CA . MET A 1 292 ? -3.373 -23.433 -4.279 1.00 55.88 292 MET A CA 1
ATOM 2296 C C . MET A 1 292 ? -4.713 -23.795 -4.925 1.00 55.88 292 MET A C 1
ATOM 2298 O O . MET A 1 292 ? -4.760 -24.064 -6.122 1.00 55.88 292 MET A O 1
ATOM 2302 N N . ALA A 1 293 ? -5.818 -23.786 -4.175 1.00 58.25 293 ALA A N 1
ATOM 2303 C CA . ALA A 1 293 ? -7.140 -24.053 -4.738 1.00 58.25 293 ALA A CA 1
ATOM 2304 C C . ALA A 1 293 ? -7.554 -22.975 -5.757 1.00 58.25 293 ALA A C 1
ATOM 2306 O O . ALA A 1 293 ? -8.107 -23.300 -6.811 1.00 58.25 293 ALA A O 1
ATOM 2307 N N . GLN A 1 294 ? -7.240 -21.704 -5.484 1.00 62.75 294 GLN A N 1
ATOM 2308 C CA . GLN A 1 294 ? -7.457 -20.596 -6.416 1.00 62.75 294 GLN A CA 1
ATOM 2309 C C . GLN A 1 294 ? -6.537 -20.680 -7.640 1.00 62.75 294 GLN A C 1
ATOM 2311 O O . GLN A 1 294 ? -7.011 -20.516 -8.762 1.00 62.75 294 GLN A O 1
ATOM 2316 N N . PHE A 1 295 ? -5.263 -21.020 -7.462 1.00 56.44 295 PHE A N 1
ATOM 2317 C CA . PHE A 1 295 ? -4.301 -21.241 -8.540 1.00 56.44 295 PHE A CA 1
ATOM 2318 C C . PHE A 1 295 ? -4.706 -22.416 -9.437 1.00 56.44 295 PHE A C 1
ATOM 2320 O O . PHE A 1 295 ? -4.658 -22.309 -10.663 1.00 56.44 295 PHE A O 1
ATOM 2327 N N . VAL A 1 296 ? -5.175 -23.522 -8.850 1.00 64.31 296 VAL A N 1
ATOM 2328 C CA . VAL A 1 296 ? -5.731 -24.668 -9.585 1.00 64.31 296 VAL A CA 1
ATOM 2329 C C . VAL A 1 296 ? -6.987 -24.250 -10.344 1.00 64.31 296 VAL A C 1
ATOM 2331 O O . VAL A 1 296 ? -7.150 -24.629 -11.502 1.00 64.31 296 VAL A O 1
ATOM 2334 N N . LYS A 1 297 ? -7.859 -23.438 -9.737 1.00 69.88 297 LYS A N 1
ATOM 2335 C CA . LYS A 1 297 ? -9.061 -22.913 -10.396 1.00 69.88 297 LYS A CA 1
ATOM 2336 C C . LYS A 1 297 ? -8.710 -22.020 -11.591 1.00 69.88 297 LYS A C 1
ATOM 2338 O O . LYS A 1 297 ? -9.195 -22.274 -12.688 1.00 69.88 297 LYS A O 1
ATOM 2343 N N . GLN A 1 298 ? -7.797 -21.066 -11.417 1.00 70.00 298 GLN A N 1
ATOM 2344 C CA . GLN A 1 298 ? -7.319 -20.191 -12.493 1.00 70.00 298 GLN A CA 1
ATOM 2345 C C . GLN A 1 298 ? -6.599 -20.977 -13.598 1.00 70.00 298 GLN A C 1
ATOM 2347 O O . GLN A 1 298 ? -6.760 -20.687 -14.782 1.00 70.00 298 GLN A O 1
ATOM 2352 N N . SER A 1 299 ? -5.828 -22.004 -13.231 1.00 67.38 299 SER A N 1
ATOM 2353 C CA . SER A 1 299 ? -5.164 -22.901 -14.184 1.00 67.38 299 SER A CA 1
ATOM 2354 C C . SER A 1 299 ? -6.172 -23.710 -15.005 1.00 67.38 299 SER A C 1
ATOM 2356 O O . SER A 1 299 ? -6.021 -23.820 -16.222 1.00 67.38 299 SER A O 1
ATOM 2358 N N . LYS A 1 300 ? -7.238 -24.218 -14.372 1.00 73.19 300 LYS A N 1
ATOM 2359 C CA . LYS A 1 300 ? -8.343 -24.912 -15.056 1.00 73.19 300 LYS A CA 1
ATOM 2360 C C . LYS A 1 300 ? -9.124 -23.980 -15.984 1.00 73.19 300 LYS A C 1
ATOM 2362 O O . LYS A 1 300 ? -9.422 -24.363 -17.110 1.00 73.19 300 LYS A O 1
ATOM 2367 N N . GLU A 1 301 ? -9.410 -22.754 -15.551 1.00 77.19 301 GLU A N 1
ATOM 2368 C CA . GLU A 1 301 ? -10.090 -21.740 -16.369 1.00 77.19 301 GLU A CA 1
ATOM 2369 C C . GLU A 1 301 ? -9.257 -21.360 -17.606 1.00 77.19 301 GLU A C 1
ATOM 2371 O O . GLU A 1 301 ? -9.790 -21.303 -18.716 1.00 77.19 301 GLU A O 1
ATOM 2376 N N . LYS A 1 302 ? -7.934 -21.199 -17.453 1.00 76.75 302 LYS A N 1
ATOM 2377 C CA . LYS A 1 302 ? -7.010 -20.968 -18.578 1.00 76.75 302 LYS A CA 1
ATOM 2378 C C . LYS A 1 302 ? -6.956 -22.150 -19.550 1.00 76.75 302 LYS A C 1
ATOM 2380 O O . LYS A 1 302 ? -6.977 -21.934 -20.759 1.00 76.75 302 LYS A O 1
ATOM 2385 N N . GLN A 1 303 ? -6.925 -23.388 -19.050 1.00 72.81 303 GLN A N 1
ATOM 2386 C CA . GLN A 1 303 ? -6.965 -24.586 -19.901 1.00 72.81 303 GLN A CA 1
ATOM 2387 C C . GLN A 1 303 ? -8.283 -24.696 -20.678 1.00 72.81 303 GLN A C 1
ATOM 2389 O O . GLN A 1 303 ? -8.262 -24.988 -21.871 1.00 72.81 303 GLN A O 1
ATOM 2394 N N . GLN A 1 304 ? -9.421 -24.396 -20.046 1.00 77.12 304 GLN A N 1
ATOM 2395 C CA . GLN A 1 304 ? -10.725 -24.391 -20.716 1.00 77.12 304 GLN A CA 1
ATOM 2396 C C . GLN A 1 304 ? -10.827 -23.297 -21.785 1.00 77.12 304 GLN A C 1
ATOM 2398 O O . GLN A 1 304 ? -11.394 -23.535 -22.848 1.00 77.12 304 GLN A O 1
ATOM 2403 N N . GLN A 1 305 ? -10.264 -22.110 -21.547 1.00 75.38 305 GLN A N 1
ATOM 2404 C CA . GLN A 1 305 ? -10.217 -21.048 -22.557 1.00 75.38 305 GLN A CA 1
ATOM 2405 C C . GLN A 1 305 ? -9.336 -21.429 -23.752 1.00 75.38 305 GLN A C 1
ATOM 2407 O O . GLN A 1 305 ? -9.735 -21.202 -24.891 1.00 75.38 305 GLN A O 1
ATOM 2412 N N . GLN A 1 306 ? -8.186 -22.066 -23.513 1.00 74.50 306 GLN A N 1
ATOM 2413 C CA . GLN A 1 306 ? -7.325 -22.567 -24.589 1.00 74.50 306 GLN A CA 1
ATOM 2414 C C . GLN A 1 306 ? -7.982 -23.705 -25.379 1.00 74.50 306 GLN A C 1
ATOM 2416 O O . GLN A 1 306 ? -7.857 -23.745 -26.599 1.00 74.50 306 GLN A O 1
ATOM 2421 N N . GLN A 1 307 ? -8.712 -24.607 -24.717 1.00 75.31 307 GLN A N 1
ATOM 2422 C CA . GLN A 1 307 ? -9.481 -25.655 -25.397 1.00 75.31 307 GLN A CA 1
ATOM 2423 C C . GLN A 1 307 ? -10.613 -25.068 -26.242 1.00 75.31 307 GLN A C 1
ATOM 2425 O O . GLN A 1 307 ? -10.757 -25.453 -27.395 1.00 75.31 307 GLN A O 1
ATOM 2430 N N . LYS A 1 308 ? -11.350 -24.077 -25.723 1.00 77.88 308 LYS A N 1
ATOM 2431 C CA . LYS A 1 308 ? -12.387 -23.371 -26.490 1.00 77.88 308 LYS A CA 1
ATOM 2432 C C . LYS A 1 308 ? -11.819 -22.627 -27.695 1.00 77.88 308 LYS A C 1
ATOM 2434 O O . LYS A 1 308 ? -12.439 -22.640 -28.747 1.00 77.88 308 LYS A O 1
ATOM 2439 N N . GLN A 1 309 ? -10.647 -22.002 -27.568 1.00 72.06 309 GLN A N 1
ATOM 2440 C CA . GLN A 1 309 ? -9.976 -21.348 -28.698 1.00 72.06 309 GLN A CA 1
ATOM 2441 C C . GLN A 1 309 ? -9.503 -22.354 -29.752 1.00 72.06 309 GLN A C 1
ATOM 2443 O O . GLN A 1 309 ? -9.676 -22.101 -30.938 1.00 72.06 309 GLN A O 1
ATOM 2448 N N . LYS A 1 310 ? -8.965 -23.507 -29.331 1.00 72.31 310 LYS A N 1
ATOM 2449 C CA . LYS A 1 310 ? -8.589 -24.588 -30.251 1.00 72.31 310 LYS A CA 1
ATOM 2450 C C . LYS A 1 310 ? -9.793 -25.181 -30.970 1.00 72.31 310 LYS A C 1
ATOM 2452 O O . LYS A 1 310 ? -9.710 -25.402 -32.166 1.00 72.31 310 LYS A O 1
ATOM 2457 N N . GLN A 1 311 ? -10.899 -25.394 -30.262 1.00 72.94 311 GLN A N 1
ATOM 2458 C CA . GLN A 1 311 ? -12.129 -25.919 -30.850 1.00 72.94 311 GLN A CA 1
ATOM 2459 C C . GLN A 1 311 ? -12.718 -24.935 -31.863 1.00 72.94 311 GLN A C 1
ATOM 2461 O O . GLN A 1 311 ? -13.045 -25.330 -32.969 1.00 72.94 311 GLN A O 1
ATOM 2466 N N . LYS A 1 312 ? -12.704 -23.635 -31.548 1.00 70.56 312 LYS A N 1
ATOM 2467 C CA . LYS A 1 312 ? -13.142 -22.587 -32.475 1.00 70.56 312 LYS A CA 1
ATOM 2468 C C . LYS A 1 312 ? -12.283 -22.506 -33.744 1.00 70.56 312 LYS A C 1
ATOM 2470 O O . LYS A 1 312 ? -12.823 -22.327 -34.822 1.00 70.56 312 LYS A O 1
ATOM 2475 N N . GLN A 1 313 ? -10.965 -22.691 -33.622 1.00 65.56 313 GLN A N 1
ATOM 2476 C CA . GLN A 1 313 ? -10.068 -22.802 -34.782 1.00 65.56 313 GLN A CA 1
ATOM 2477 C C . GLN A 1 313 ? -10.291 -24.084 -35.590 1.00 65.56 313 GLN A C 1
ATOM 2479 O O . GLN A 1 313 ? -10.074 -24.087 -36.794 1.00 65.56 313 GLN A O 1
ATOM 2484 N N . GLN A 1 314 ? -10.695 -25.175 -34.940 1.00 65.25 314 GLN A N 1
ATOM 2485 C CA . GLN A 1 314 ? -10.984 -26.440 -35.613 1.00 65.25 314 GLN A CA 1
ATOM 2486 C C . GLN A 1 314 ? -12.317 -26.387 -36.365 1.00 65.25 314 GLN A C 1
ATOM 2488 O O . GLN A 1 314 ? -12.401 -26.902 -37.475 1.00 65.25 314 GLN A O 1
ATOM 2493 N N . ASP A 1 315 ? -13.314 -25.711 -35.794 1.00 62.31 315 ASP A N 1
ATOM 2494 C CA . ASP A 1 315 ? -14.607 -25.478 -36.433 1.00 62.31 315 ASP A CA 1
ATOM 2495 C C . ASP A 1 315 ? -14.458 -24.534 -37.645 1.00 62.31 315 ASP A C 1
ATOM 2497 O O . ASP A 1 315 ? -15.020 -24.819 -38.699 1.00 62.31 315 ASP A O 1
ATOM 2501 N N . GLU A 1 316 ? -13.624 -23.487 -37.546 1.00 57.38 316 GLU A N 1
ATOM 2502 C CA . GLU A 1 316 ? -13.297 -22.582 -38.668 1.00 57.38 316 GLU A CA 1
ATOM 2503 C C . GLU A 1 316 ? -12.485 -23.267 -39.787 1.00 57.38 316 GLU A C 1
ATOM 2505 O O . GLU A 1 316 ? -12.656 -22.925 -40.951 1.00 57.38 316 GLU A O 1
ATOM 2510 N N . LEU A 1 317 ? -11.650 -24.271 -39.477 1.00 49.47 317 LEU A N 1
ATOM 2511 C CA . LEU A 1 317 ? -10.957 -25.070 -40.503 1.00 49.47 317 LEU A CA 1
ATOM 2512 C C . LEU A 1 317 ? -11.855 -26.120 -41.177 1.00 49.47 317 LEU A C 1
ATOM 2514 O O . LEU A 1 317 ? -11.508 -26.612 -42.243 1.00 49.47 317 LEU A O 1
ATOM 2518 N N . SER A 1 318 ? -12.978 -26.494 -40.559 1.00 54.28 318 SER A N 1
ATOM 2519 C CA . SER A 1 318 ? -13.907 -27.492 -41.110 1.00 54.28 318 SER A CA 1
ATOM 2520 C C . SER A 1 318 ? -14.980 -26.900 -42.031 1.00 54.28 318 SER A C 1
ATOM 2522 O O . SER A 1 318 ? -15.672 -27.652 -42.712 1.00 54.28 318 SER A O 1
ATOM 2524 N N . SER A 1 319 ? -15.121 -25.569 -42.064 1.00 52.91 319 SER A N 1
ATOM 2525 C CA . SER A 1 319 ? -16.085 -24.868 -42.921 1.00 52.91 319 SER A CA 1
ATOM 2526 C C . SER A 1 319 ? -15.563 -24.518 -44.320 1.00 52.91 319 SER A C 1
ATOM 2528 O O . SER A 1 319 ? -16.379 -24.215 -45.182 1.00 52.91 319 SER A O 1
ATOM 2530 N N . ASP A 1 320 ? -14.250 -24.593 -44.567 1.00 48.22 320 ASP A N 1
ATOM 2531 C CA . ASP A 1 320 ? -13.646 -24.241 -45.868 1.00 48.22 320 ASP A CA 1
ATOM 2532 C C . ASP A 1 320 ? -13.497 -25.434 -46.842 1.00 48.22 320 ASP A C 1
ATOM 2534 O O . ASP A 1 320 ? -13.148 -25.233 -48.000 1.00 48.22 320 ASP A O 1
ATOM 2538 N N . ASP A 1 321 ? -13.815 -26.668 -46.427 1.00 44.62 321 ASP A N 1
ATOM 2539 C CA . ASP A 1 321 ? -13.675 -27.886 -47.258 1.00 44.62 321 ASP A CA 1
ATOM 2540 C C . ASP A 1 321 ? -14.987 -28.322 -47.956 1.00 44.62 321 ASP A C 1
ATOM 2542 O O . ASP A 1 321 ? -15.116 -29.464 -48.397 1.00 44.62 321 ASP A O 1
ATOM 2546 N N . SER A 1 322 ? -15.989 -27.434 -48.062 1.00 45.19 322 SER A N 1
ATOM 2547 C CA . SER A 1 322 ? -17.310 -27.773 -48.637 1.00 45.19 322 SER A CA 1
ATOM 2548 C C . SER A 1 322 ? -17.704 -27.067 -49.944 1.00 45.19 322 SER A C 1
ATOM 2550 O O . SER A 1 322 ? -18.790 -27.336 -50.444 1.00 45.19 322 SER A O 1
ATOM 2552 N N . ASP A 1 323 ? -16.817 -26.276 -50.561 1.00 44.09 323 ASP A N 1
ATOM 2553 C CA . ASP A 1 323 ? -17.084 -25.585 -51.840 1.00 44.09 323 ASP A CA 1
ATOM 2554 C C . ASP A 1 323 ? -16.031 -25.904 -52.922 1.00 44.09 323 ASP A C 1
ATOM 2556 O O . ASP A 1 323 ? -15.334 -25.022 -53.426 1.00 44.09 323 ASP A O 1
ATOM 2560 N N . SER A 1 324 ? -15.883 -27.179 -53.309 1.00 42.41 324 SER A N 1
ATOM 2561 C CA . SER A 1 324 ? -15.072 -27.516 -54.494 1.00 42.41 324 SER A CA 1
ATOM 2562 C C . SER A 1 324 ? -15.522 -28.737 -55.299 1.00 42.41 324 SER A C 1
ATOM 2564 O O . SER A 1 324 ? -14.681 -29.463 -55.801 1.00 42.41 324 SER A O 1
ATOM 2566 N N . GLU A 1 325 ? -16.824 -28.938 -55.527 1.00 45.81 325 GLU A N 1
ATOM 2567 C CA . GLU A 1 325 ? -17.281 -29.767 -56.658 1.00 45.81 325 GLU A CA 1
ATOM 2568 C C . GLU A 1 325 ? -18.599 -29.232 -57.243 1.00 45.81 325 GLU A C 1
ATOM 2570 O O . GLU A 1 325 ? -19.666 -29.454 -56.676 1.00 45.81 325 GLU A O 1
ATOM 2575 N N . SER A 1 326 ? -18.523 -28.498 -58.363 1.00 41.91 326 SER A N 1
ATOM 2576 C CA . SER A 1 326 ? -19.451 -28.547 -59.519 1.00 41.91 326 SER A CA 1
ATOM 2577 C C . SER A 1 326 ? -19.429 -27.245 -60.334 1.00 41.91 326 SER A C 1
ATOM 2579 O O . SER A 1 326 ? -19.873 -26.203 -59.859 1.00 41.91 326 SER A O 1
ATOM 2581 N N . SER A 1 327 ? -18.918 -27.300 -61.571 1.00 38.66 327 SER A N 1
ATOM 2582 C CA . SER A 1 327 ? -19.494 -26.657 -62.776 1.00 38.66 327 SER A CA 1
ATOM 2583 C C . SER A 1 327 ? -18.476 -26.591 -63.924 1.00 38.66 327 SER A C 1
ATOM 2585 O O . SER A 1 327 ? -17.813 -25.584 -64.140 1.00 38.66 327 SER A O 1
ATOM 2587 N N . GLU A 1 328 ? -18.396 -27.664 -64.705 1.00 40.34 328 GLU A N 1
ATOM 2588 C CA . GLU A 1 328 ? -18.063 -27.575 -66.129 1.00 40.34 328 GLU A CA 1
ATOM 2589 C C . GLU A 1 328 ? -19.136 -28.385 -66.853 1.00 40.34 328 GLU A C 1
ATOM 2591 O O . GLU A 1 328 ? -19.142 -29.599 -66.705 1.00 40.34 328 GLU A O 1
ATOM 2596 N N . ASP A 1 329 ? -20.089 -27.707 -67.502 1.00 39.56 329 ASP A N 1
ATOM 2597 C CA . ASP A 1 329 ? -20.818 -28.183 -68.688 1.00 39.56 329 ASP A CA 1
ATOM 2598 C C . ASP A 1 329 ? -21.762 -27.074 -69.216 1.00 39.56 329 ASP A C 1
ATOM 2600 O O . ASP A 1 329 ? -22.478 -26.450 -68.431 1.00 39.56 329 ASP A O 1
ATOM 2604 N N . GLU A 1 330 ? -21.734 -26.889 -70.551 1.00 39.72 330 GLU A N 1
ATOM 2605 C CA . GLU A 1 330 ? -22.750 -26.258 -71.437 1.00 39.72 330 GLU A CA 1
ATOM 2606 C C . GLU A 1 330 ? -22.861 -24.701 -71.387 1.00 39.72 330 GLU A C 1
ATOM 2608 O O . GLU A 1 330 ? -22.988 -24.102 -70.328 1.00 39.72 330 GLU A O 1
ATOM 2613 N N . ASP A 1 331 ? -22.794 -23.883 -72.452 1.00 35.34 331 ASP A N 1
ATOM 2614 C CA . ASP A 1 331 ? -22.920 -24.046 -73.908 1.00 35.34 331 ASP A CA 1
ATOM 2615 C C . ASP A 1 331 ? -22.298 -22.837 -74.654 1.00 35.34 331 ASP A C 1
ATOM 2617 O O . ASP A 1 331 ? -22.303 -21.706 -74.159 1.00 35.34 331 ASP A O 1
ATOM 2621 N N . MET A 1 332 ? -21.810 -23.060 -75.882 1.00 37.38 332 MET A N 1
ATOM 2622 C CA . MET A 1 332 ? -21.354 -22.030 -76.829 1.00 37.38 332 MET A CA 1
ATOM 2623 C C . MET A 1 332 ? -22.095 -22.190 -78.168 1.00 37.38 332 MET A C 1
ATOM 2625 O O . MET A 1 332 ? -21.657 -22.956 -79.014 1.00 37.38 332 MET A O 1
ATOM 2629 N N . GLU A 1 333 ? -23.169 -21.424 -78.357 1.00 42.12 333 GLU A N 1
ATOM 2630 C CA . GLU A 1 333 ? -23.849 -21.034 -79.611 1.00 42.12 333 GLU A CA 1
ATOM 2631 C C . GLU A 1 333 ? -24.596 -19.725 -79.239 1.00 42.12 333 GLU A C 1
ATOM 2633 O O . GLU A 1 333 ? -25.110 -19.618 -78.132 1.00 42.12 333 GLU A O 1
ATOM 2638 N N . GLU A 1 334 ? -24.677 -18.617 -79.974 1.00 41.91 334 GLU A N 1
ATOM 2639 C CA . GLU A 1 334 ? -24.565 -18.299 -81.393 1.00 41.91 334 GLU A CA 1
ATOM 2640 C C . GLU A 1 334 ? -24.526 -16.751 -81.498 1.00 41.91 334 GLU A C 1
ATOM 2642 O O . GLU A 1 334 ? -25.308 -16.086 -80.810 1.00 41.91 334 GLU A O 1
ATOM 2647 N N . SER A 1 335 ? -23.634 -16.179 -82.324 1.00 40.91 335 SER A N 1
ATOM 2648 C CA . SER A 1 335 ? -23.797 -14.956 -83.162 1.00 40.91 335 SER A CA 1
ATOM 2649 C C . SER A 1 335 ? -22.454 -14.376 -83.602 1.00 40.91 335 SER A C 1
ATOM 2651 O O . SER A 1 335 ? -21.677 -13.936 -82.722 1.00 40.91 335 SER A O 1
#

Nearest PDB structures (foldseek):
  7aod-assembly1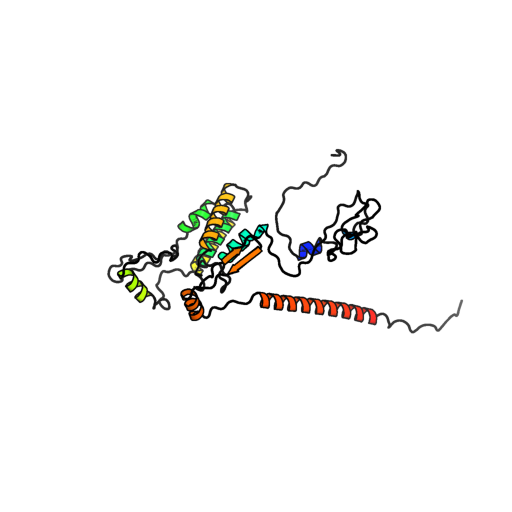_M  TM=9.148E-01  e=5.453E-16  Schizosaccharomyces pombe 972h-
  7ob9-assembly1_A  TM=7.976E-01  e=1.227E-12  Homo sapiens
  7oba-assembly1_A  TM=7.453E-01  e=6.232E-12  Homo sapiens
  9bct-assembly1_A  TM=8.694E-01  e=1.910E-07  Thermococcus kodakarensis
  7oq4-assembly1_A  TM=7.697E-01  e=2.655E-08  Sulfolobus acidocaldarius DSM 639

Foldseek 3Di:
DDPVDDDPDDDPDDDDDDDDPVNLVVQAPAEQDDCDQADPVRHGDDSHPCHLCQHHPDQPDARPPPRDGRVPDPGGDYDYDDPDDDDDLVCLVVVVLVLLQAALFPRHGQDDPLVVLLLVLLVLCLQQPNLVCSVCVCVVQPAPFPFDADPPPRDRPDGPDPPDDPPDPDDDDPVNVVVCVVVVPPPDDDDDPPHDDSVNSSVVSVVVSVVVPVVGDRDDSPDPVSVVSVVVSVVVSSVVSNDQAGPPLRAGGFDWDDDRSHDIDTDDDDPVNVVRCVVSVGDGDPVVVVVVVVVVVVVVVVVVVVVVVVVVVVVVVVVVPPPPDDDDDDDDDDD

Organism: NCBI:txid1052880

pLDDT: mean 77.87, std 20.45, range [29.88, 97.06]

Radius of gyration: 33.12 Å; Cα contacts (8 Å, |Δi|>4): 303; chains: 1; bounding box: 64×57×130 Å

InterPro domains:
  IPR007080 RNA polymerase Rpb1, domain 1 [PF04997] (9-204)
  IPR044893 RNA polymerase Rpb1, clamp domain superfamily [G3DSA:4.10.860.120] (2-134)
  IPR045867 DNA-directed RNA polymerase, subunit beta-prime [PTHR19376] (16-294)

Solvent-accessible surface area (backbone atoms only — not comparable to full-atom values): 20879 Å² total; per-residue (Å²): 136,60,86,92,61,81,75,89,80,73,90,87,77,86,85,89,79,81,84,50,77,70,53,52,58,70,65,26,81,43,67,45,76,40,87,56,46,55,46,100,86,70,45,58,25,82,38,10,85,47,22,38,54,37,29,37,86,46,78,90,33,51,15,66,67,81,62,32,44,45,90,71,47,89,59,48,47,62,41,68,85,69,96,60,96,73,82,57,66,91,49,40,68,58,52,51,53,50,58,54,16,38,25,80,72,80,74,40,55,14,47,39,71,66,60,50,48,51,53,53,49,30,52,56,33,38,56,46,60,37,56,64,64,36,67,44,43,62,76,77,56,61,76,82,70,64,65,45,54,42,94,87,78,68,46,77,77,46,77,68,61,92,80,62,74,96,79,72,100,80,82,79,60,75,73,62,53,58,54,52,65,68,58,69,76,76,87,80,89,75,91,65,93,84,69,76,51,71,65,57,53,48,52,50,51,51,52,53,49,52,61,53,52,76,75,51,72,80,45,80,71,81,44,70,69,46,49,49,54,50,52,52,50,50,51,50,52,56,61,63,14,61,45,60,47,18,63,72,81,67,39,62,37,66,54,73,46,71,51,87,82,82,45,78,44,75,49,81,69,51,76,71,41,48,52,53,25,58,78,67,71,63,63,76,75,65,61,67,62,53,50,50,54,49,50,51,48,53,50,50,52,52,51,52,52,51,50,54,52,51,49,53,54,50,55,62,63,64,66,73,80,77,84,85,86,90,89,88,78,90,86,92,84,87,135